Protein AF-Q4GYS2-F1 (afdb_monomer_lite)

pLDDT: mean 79.21, std 17.32, range [26.41, 97.56]

GO terms:
  GO:0005739 mitochondrion (C, HTP)
  GO:0020023 kinetoplast (C, HTP)
  GO:0005739 mitochondrion (C, IDA)
  GO:0020023 kinetoplast (C, IDA)
  GO:0005739 mitochondrion (C, EXP)
  GO:0003729 mRNA binding (F, EXP)
  GO:0006397 mRNA processing (P, EXP)
  GO:0090615 mitochondrial mRNA processing (P, IC)

Radius of gyration: 36.75 Å; chains: 1; bounding box: 91×74×94 Å

Organism: Trypanosoma brucei brucei (strain 927/4 GUTat10.1) (NCBI:txid185431)

Sequence (372 aa):
MRTFLAPTFPRWCGLFAKSPVLLMSISETGLQSAFRRACAEEGVDLREGLPEDVLAAVIAAPGQVTVEEARAQLNSSTSFRVDAGLVHLTADGAREQSQMETMLLKLATKIPPTGVSGAQFRAILEDEAPHFQPSAVGALSLKEAVQRYPRLFDVETDTTGKWFVRPAGVGKDGRASVGKNSGPISIINFCSERALMGNQADYVPLHVAMREESVASEGVLRDLVDSEELSKQLQIRFSVRLRPKRPVTNAFCFVDGDEIGLEAVDAIWKEMNLSDKSTRLVARQPTSRKHNSSDIVAPADMPTYAVVERKARELSLTQSVVLQDVIYMCSLRQFSLYADHIAKLNAFPDADVYVCCPSKVKLVAQKQFVPL

Foldseek 3Di:
DDDDDDDDDDDDDDDDDDDPDPQPQQDLLRLLLLQLQLCLVVVHDLARFDQLQSSLCSVCVVVSDHSVVSSVSQPVDPQWDQDPRGIHGDPVLVVLVLVVVLLLLVLLVVAPQVWDWPVVSVVSCCVSPVPDDLSSNNHPDPLVSQVVCLQQWDWDADPVRIITIHGRPSDPDPDDDPDDPQALVQLLVVVVVCVSVVVVVDDDDPVVSCVVSVRPDPCRVVVCPVDPVNVVSDDDDDDDPPPPQDPAFAEAEEEAQQFDPLVFVVLVCVSNNYDPNHHYAYEYDPPGDDNDPRHHHDDPPDHRLVVSLVVLQVCVVVDVADQGAYEYEGAPVCQCVCQVPSQVVRDHQNHFYWYDYSVDIDGRDHRNDDDD

Structure (mmCIF, N/CA/C/O backbone):
data_AF-Q4GYS2-F1
#
_entry.id   AF-Q4GYS2-F1
#
loop_
_atom_site.group_PDB
_atom_site.id
_atom_site.type_symbol
_atom_site.label_atom_id
_atom_site.label_alt_id
_atom_site.label_comp_id
_atom_site.label_asym_id
_atom_site.label_entity_id
_atom_site.label_seq_id
_atom_site.pdbx_PDB_ins_code
_atom_site.Cartn_x
_atom_site.Cartn_y
_atom_site.Cartn_z
_atom_site.occupancy
_atom_site.B_iso_or_equiv
_atom_site.auth_seq_id
_atom_site.auth_comp_id
_atom_site.auth_asym_id
_atom_site.auth_atom_id
_atom_site.pdbx_PDB_model_num
ATOM 1 N N . MET A 1 1 ? -41.968 -41.086 26.517 1.00 37.09 1 MET A N 1
ATOM 2 C CA . MET A 1 1 ? -41.858 -41.132 27.995 1.00 37.09 1 MET A CA 1
ATOM 3 C C . MET A 1 1 ? -41.850 -39.684 28.472 1.00 37.09 1 MET A C 1
ATOM 5 O O . MET A 1 1 ? -41.017 -38.947 27.978 1.00 37.09 1 MET A O 1
ATOM 9 N N . ARG A 1 2 ? -42.959 -39.174 29.045 1.00 30.11 2 ARG A N 1
ATOM 10 C CA . ARG A 1 2 ? -43.186 -38.960 30.503 1.00 30.11 2 ARG A CA 1
ATOM 11 C C . ARG A 1 2 ? -42.024 -38.140 31.108 1.00 30.11 2 ARG A C 1
ATOM 13 O O . ARG A 1 2 ? -40.918 -38.648 31.084 1.00 30.11 2 ARG A O 1
ATOM 20 N N . THR A 1 3 ? -42.186 -36.905 31.590 1.00 36.47 3 THR A N 1
ATOM 21 C CA . THR A 1 3 ? -43.152 -36.441 32.609 1.00 36.47 3 THR A CA 1
ATOM 22 C C . THR A 1 3 ? -43.284 -34.909 32.661 1.00 36.47 3 THR A C 1
ATOM 24 O O . THR A 1 3 ? -42.301 -34.192 32.521 1.00 36.47 3 THR A O 1
ATOM 27 N N . PHE A 1 4 ? -44.507 -34.457 32.950 1.00 35.03 4 PHE A N 1
ATOM 28 C CA . PHE A 1 4 ? -44.887 -33.133 33.457 1.00 35.03 4 PHE A CA 1
ATOM 29 C C . PHE A 1 4 ? -44.215 -32.810 34.803 1.00 35.03 4 PHE A C 1
ATOM 31 O O . PHE A 1 4 ? -44.163 -33.694 35.657 1.00 35.03 4 PHE A O 1
ATOM 38 N N . LEU A 1 5 ? -43.871 -31.540 35.045 1.00 41.41 5 LEU A N 1
ATOM 39 C CA . LEU A 1 5 ? -43.915 -30.930 36.381 1.00 41.41 5 LEU A CA 1
ATOM 40 C C . LEU A 1 5 ? -44.525 -29.521 36.287 1.00 41.41 5 LEU A C 1
ATOM 42 O O . LEU A 1 5 ? -44.214 -28.747 35.388 1.00 41.41 5 LEU A O 1
ATOM 46 N N . ALA A 1 6 ? -45.482 -29.288 37.183 1.00 35.44 6 ALA A N 1
ATOM 47 C CA . ALA A 1 6 ? -46.470 -28.215 37.221 1.00 35.44 6 ALA A CA 1
ATOM 48 C C . ALA A 1 6 ? -45.941 -26.905 37.853 1.00 35.44 6 ALA A C 1
ATOM 50 O O . ALA A 1 6 ? -44.934 -26.944 38.562 1.00 35.44 6 ALA A O 1
ATOM 51 N N . PRO A 1 7 ? -46.638 -25.765 37.658 1.00 35.09 7 PRO A N 1
ATOM 52 C CA . PRO A 1 7 ? -46.236 -24.463 38.180 1.00 35.09 7 PRO A CA 1
ATOM 53 C C . PRO A 1 7 ? -46.780 -24.223 39.596 1.00 35.09 7 PRO A C 1
ATOM 55 O O . PRO A 1 7 ? -47.910 -24.593 39.919 1.00 35.09 7 PRO A O 1
ATOM 58 N N . THR A 1 8 ? -46.006 -23.532 40.430 1.00 40.59 8 THR A N 1
ATOM 59 C CA . THR A 1 8 ? -46.451 -23.010 41.730 1.00 40.59 8 THR A CA 1
ATOM 60 C C . THR A 1 8 ? -46.525 -21.487 41.685 1.00 40.59 8 THR A C 1
ATOM 62 O O . THR A 1 8 ? -45.507 -20.812 41.788 1.00 40.59 8 THR A O 1
ATOM 65 N N . PHE A 1 9 ? -47.743 -20.952 41.571 1.00 34.69 9 PHE A N 1
ATOM 66 C CA . PHE A 1 9 ? -48.072 -19.574 41.948 1.00 34.69 9 PHE A CA 1
ATOM 67 C C . PHE A 1 9 ? -48.492 -19.528 43.422 1.00 34.69 9 PHE A C 1
ATOM 69 O O . PHE A 1 9 ? -49.321 -20.346 43.833 1.00 34.69 9 PHE A O 1
ATOM 76 N N . PRO A 1 10 ? -48.093 -18.503 44.188 1.00 40.66 10 PRO A N 1
ATOM 77 C CA . PRO A 1 10 ? -48.905 -17.990 45.272 1.00 40.66 10 PRO A CA 1
ATOM 78 C C . PRO A 1 10 ? -49.783 -16.836 44.758 1.00 40.66 10 PRO A C 1
ATOM 80 O O . PRO A 1 10 ? -49.304 -15.767 44.390 1.00 40.66 10 PRO A O 1
ATOM 83 N N . ARG A 1 11 ? -51.102 -17.074 44.757 1.00 33.97 11 ARG A N 1
ATOM 84 C CA . ARG A 1 11 ? -52.154 -16.044 44.821 1.00 33.97 11 ARG A CA 1
ATOM 85 C C . ARG A 1 11 ? -51.894 -15.127 46.017 1.00 33.97 11 ARG A C 1
ATOM 87 O O . ARG A 1 11 ? -51.609 -15.669 47.074 1.00 33.97 11 ARG A O 1
ATOM 94 N N . TRP A 1 12 ? -52.192 -13.831 45.903 1.00 40.09 12 TRP A N 1
ATOM 95 C CA . TRP A 1 12 ? -52.847 -13.047 46.963 1.00 40.09 12 TRP A CA 1
ATOM 96 C C . TRP A 1 12 ? -53.750 -11.974 46.333 1.00 40.09 12 TRP A C 1
ATOM 98 O O . TRP A 1 12 ? -53.325 -11.181 45.500 1.00 40.09 12 TRP A O 1
ATOM 108 N N . CYS A 1 13 ? -55.032 -12.031 46.706 1.00 34.94 13 CYS A N 1
ATOM 109 C CA . CYS A 1 13 ? -56.097 -11.109 46.328 1.00 34.94 13 CYS A CA 1
ATOM 110 C C . CYS A 1 13 ? -55.953 -9.760 47.045 1.00 34.94 13 CYS A C 1
ATOM 112 O O . CYS A 1 13 ? -55.648 -9.726 48.234 1.00 34.94 13 CYS A O 1
ATOM 114 N N . GLY A 1 14 ? -56.340 -8.680 46.368 1.00 33.12 14 GLY A N 1
ATOM 115 C CA . GLY A 1 14 ? -56.632 -7.387 46.982 1.00 33.12 14 GLY A CA 1
ATOM 116 C C . GLY A 1 14 ? -57.485 -6.537 46.046 1.00 33.12 14 GLY A C 1
ATOM 117 O O . GLY A 1 14 ? -57.011 -6.087 45.014 1.00 33.12 14 GLY A O 1
ATOM 118 N N . LEU A 1 15 ? -58.766 -6.408 46.391 1.00 37.19 15 LEU A N 1
ATOM 119 C CA . LEU A 1 15 ? -59.800 -5.599 45.736 1.00 37.19 15 LEU A CA 1
ATOM 120 C C . LEU A 1 15 ?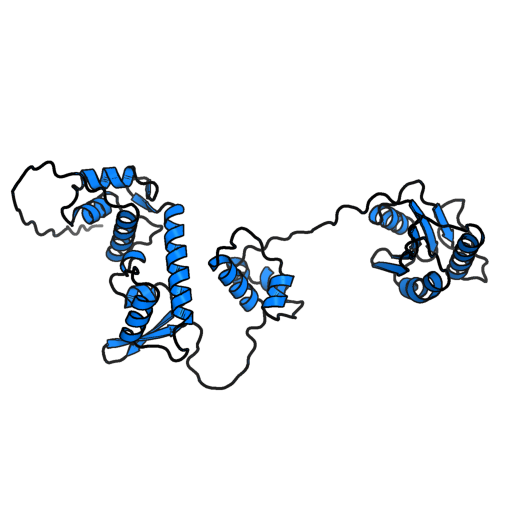 -59.523 -4.083 45.863 1.00 37.19 15 LEU A C 1
ATOM 122 O O . LEU A 1 15 ? -58.696 -3.685 46.675 1.00 37.19 15 LEU A O 1
ATOM 126 N N . PHE A 1 16 ? -60.330 -3.281 45.146 1.00 39.88 16 PHE A N 1
ATOM 127 C CA . PHE A 1 16 ? -60.432 -1.800 45.124 1.00 39.88 16 PHE A CA 1
ATOM 128 C C . PHE A 1 16 ? -59.458 -1.109 44.148 1.00 39.88 16 PHE A C 1
ATOM 130 O O . PHE A 1 16 ? -58.276 -1.396 44.150 1.00 39.88 16 PHE A O 1
ATOM 137 N N . ALA A 1 17 ? -59.831 -0.159 43.290 1.00 34.62 17 ALA A N 1
ATOM 138 C CA . ALA A 1 17 ? -61.104 0.438 42.905 1.00 34.62 17 ALA A CA 1
ATOM 139 C C . ALA A 1 17 ? -60.893 1.118 41.536 1.00 34.62 17 ALA A C 1
ATOM 141 O O . ALA A 1 17 ? -59.804 1.601 41.234 1.00 34.62 17 ALA A O 1
ATOM 142 N N . LYS A 1 18 ? -61.944 1.167 40.712 1.00 30.33 18 LYS A N 1
ATOM 143 C CA . LYS A 1 18 ? -61.953 1.875 39.427 1.00 30.33 18 LYS A CA 1
ATOM 144 C C . LYS A 1 18 ? -61.722 3.372 39.662 1.00 30.33 18 LYS A C 1
ATOM 146 O O . LYS A 1 18 ? -62.572 4.026 40.258 1.00 30.33 18 LYS A O 1
ATOM 151 N N . SER A 1 19 ? -60.617 3.906 39.158 1.00 32.53 19 SER A N 1
ATOM 152 C CA . SER A 1 19 ? -60.410 5.343 38.983 1.00 32.53 19 SER A CA 1
ATOM 153 C C . SER A 1 19 ? -59.730 5.566 37.630 1.00 32.53 19 SER A C 1
ATOM 155 O O . SER A 1 19 ? -58.773 4.850 37.331 1.00 32.53 19 SER A O 1
ATOM 157 N N . PRO A 1 20 ? -60.208 6.498 36.787 1.00 34.56 20 PRO A N 1
ATOM 158 C CA . PRO A 1 20 ? -59.589 6.806 35.508 1.00 34.56 20 PRO A CA 1
ATOM 159 C C . PRO A 1 20 ? -58.392 7.715 35.787 1.00 34.56 20 PRO A C 1
ATOM 161 O O . PRO A 1 20 ? -58.468 8.936 35.676 1.00 34.56 20 PRO A O 1
ATOM 164 N N . VAL A 1 21 ? -57.296 7.123 36.252 1.00 38.38 21 VAL A N 1
ATOM 165 C CA . VAL A 1 21 ? -56.033 7.838 36.414 1.00 38.38 21 VAL A CA 1
ATOM 166 C C . VAL A 1 21 ? -55.315 7.768 35.078 1.00 38.38 21 VAL A C 1
ATOM 168 O O . VAL A 1 21 ? -55.193 6.692 34.499 1.00 38.38 21 VAL A O 1
ATOM 171 N N . LEU A 1 22 ? -54.916 8.940 34.581 1.00 38.38 22 LEU A N 1
ATOM 172 C CA . LEU A 1 22 ? -54.130 9.134 33.370 1.00 38.38 22 LEU A CA 1
ATOM 173 C C . LEU A 1 22 ? -53.151 7.974 33.145 1.00 38.38 22 LEU A C 1
ATOM 175 O O . LEU A 1 22 ? -52.282 7.741 33.984 1.00 38.38 22 LEU A O 1
ATOM 179 N N . LEU A 1 23 ? -53.290 7.298 32.001 1.00 42.66 23 LEU A N 1
ATOM 180 C CA . LEU A 1 23 ? -52.331 6.325 31.481 1.00 42.66 23 LEU A CA 1
ATOM 181 C C . LEU A 1 23 ? -50.956 6.997 31.391 1.00 42.66 23 LEU A C 1
ATOM 183 O O . LEU A 1 23 ? -50.635 7.680 30.420 1.00 42.66 23 LEU A O 1
ATOM 187 N N . MET A 1 24 ? -50.151 6.826 32.435 1.00 54.00 24 MET A N 1
ATOM 188 C CA . MET A 1 24 ? -48.715 7.046 32.380 1.00 54.00 24 MET A CA 1
ATOM 189 C C . MET A 1 24 ? -48.166 5.924 31.502 1.00 54.00 24 MET A C 1
ATOM 191 O O . MET A 1 24 ? -47.937 4.810 31.965 1.00 54.00 24 MET A O 1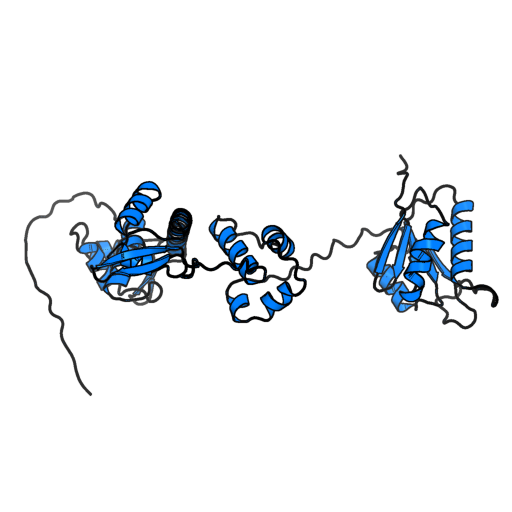
ATOM 195 N N . SER A 1 25 ? -48.048 6.193 30.202 1.00 65.38 25 SER A N 1
ATOM 196 C CA . SER A 1 25 ? -47.387 5.285 29.271 1.00 65.38 25 SER A CA 1
ATOM 197 C C . SER A 1 25 ? -45.965 5.033 29.764 1.00 65.38 25 SER A C 1
ATOM 199 O O . SER A 1 25 ? -45.227 5.991 30.015 1.00 65.38 25 SER A O 1
ATOM 201 N N . ILE A 1 26 ? -45.577 3.766 29.895 1.00 73.75 26 ILE A N 1
ATOM 202 C CA . ILE A 1 26 ? -44.198 3.404 30.220 1.00 73.75 26 ILE A CA 1
ATOM 203 C C . ILE A 1 26 ? -43.316 3.934 29.088 1.00 73.75 26 ILE A C 1
ATOM 205 O O . ILE A 1 26 ? -43.640 3.766 27.912 1.00 73.75 26 ILE A O 1
ATOM 209 N N . SER A 1 27 ? -42.231 4.629 29.431 1.00 81.44 27 SER A N 1
ATOM 210 C CA . SER A 1 27 ? -41.309 5.145 28.420 1.00 81.44 27 SER A CA 1
ATOM 211 C C . SER A 1 27 ? -40.685 3.993 27.631 1.00 81.44 27 SER A C 1
ATOM 213 O O . SER A 1 27 ? -40.468 2.911 28.173 1.00 81.44 27 SER A O 1
ATOM 215 N N . GLU A 1 28 ? -40.322 4.238 26.372 1.00 79.88 28 GLU A N 1
ATOM 216 C CA . GLU A 1 28 ? -39.588 3.270 25.538 1.00 79.88 28 GLU A CA 1
ATOM 217 C C . GLU A 1 28 ? -38.351 2.714 26.268 1.00 79.88 28 GLU A C 1
ATOM 219 O O . GLU A 1 28 ? -38.161 1.505 26.367 1.00 79.88 28 GLU A O 1
ATOM 224 N N . THR A 1 29 ? -37.578 3.586 26.918 1.00 74.44 29 THR A N 1
ATOM 225 C CA . THR A 1 29 ? -36.432 3.208 27.765 1.00 74.44 29 THR A CA 1
ATOM 226 C C . THR A 1 29 ? -36.815 2.300 28.939 1.00 74.44 29 THR A C 1
ATOM 228 O O . THR A 1 29 ? -36.062 1.395 29.311 1.00 74.44 29 THR A O 1
ATOM 231 N N . GLY A 1 30 ? -37.992 2.521 29.530 1.00 80.94 30 GLY A N 1
ATOM 232 C CA . GLY A 1 30 ? -38.539 1.702 30.606 1.00 80.94 30 GLY A CA 1
ATOM 233 C C . GLY A 1 30 ? -38.926 0.311 30.114 1.00 80.94 30 GLY A C 1
ATOM 234 O O . GLY A 1 30 ? -38.568 -0.677 30.756 1.00 80.94 30 GLY A O 1
ATOM 235 N N . LEU A 1 31 ? -39.570 0.222 28.946 1.00 85.19 31 LEU A N 1
ATOM 236 C CA . LEU A 1 31 ? -39.914 -1.051 28.307 1.00 85.19 31 LEU A CA 1
ATOM 237 C C . LEU A 1 31 ? -38.653 -1.849 27.949 1.00 85.19 31 LEU A C 1
ATOM 239 O O . LEU A 1 31 ? -38.555 -3.028 28.287 1.00 85.19 31 LEU A O 1
ATOM 243 N N . GLN A 1 32 ? -37.651 -1.206 27.339 1.00 84.12 32 GLN A N 1
ATOM 244 C CA . GLN A 1 32 ? -36.366 -1.842 27.020 1.00 84.12 32 GLN A CA 1
ATOM 245 C C . GLN A 1 32 ? -35.647 -2.349 28.276 1.00 84.12 32 GLN A C 1
ATOM 247 O O . GLN A 1 32 ? -35.118 -3.461 28.285 1.00 84.12 32 GLN A O 1
ATOM 252 N N . SER A 1 33 ? -35.676 -1.577 29.362 1.00 81.25 33 SER A N 1
ATOM 253 C CA . SER A 1 33 ? -35.100 -1.994 30.645 1.00 81.25 33 SER A CA 1
ATOM 254 C C . SER A 1 33 ? -35.844 -3.184 31.259 1.00 81.25 33 SER A C 1
ATOM 256 O O . SER A 1 33 ? -35.207 -4.098 31.781 1.00 81.25 33 SER A O 1
ATOM 258 N N . ALA A 1 34 ? -37.179 -3.203 31.182 1.00 85.50 34 ALA A N 1
ATOM 259 C CA . ALA A 1 34 ? -37.991 -4.328 31.644 1.00 85.50 34 ALA A CA 1
ATOM 260 C C . ALA A 1 34 ? -37.702 -5.603 30.837 1.00 85.50 34 ALA A C 1
ATOM 262 O O . ALA A 1 34 ? -37.502 -6.659 31.429 1.00 85.50 34 ALA A O 1
ATOM 263 N N . PHE A 1 35 ? -37.582 -5.486 29.511 1.00 87.50 35 PHE A N 1
ATOM 264 C CA . PHE A 1 35 ? -37.205 -6.591 28.629 1.00 87.50 35 PHE A CA 1
ATOM 265 C C . PHE A 1 35 ? -35.841 -7.183 28.981 1.00 87.50 35 PHE A C 1
ATOM 267 O O . PHE A 1 35 ? -35.731 -8.378 29.242 1.00 87.50 35 PHE A O 1
ATOM 274 N N . ARG A 1 36 ? -34.800 -6.344 29.060 1.00 83.44 36 ARG A N 1
ATOM 275 C CA . ARG A 1 36 ? -33.441 -6.806 29.381 1.00 83.44 36 ARG A CA 1
ATOM 276 C C . ARG A 1 36 ? -33.376 -7.462 30.762 1.00 83.44 36 ARG A C 1
ATOM 278 O O . ARG A 1 36 ? -32.642 -8.433 30.934 1.00 83.44 36 ARG A O 1
ATOM 285 N N . ARG A 1 37 ? -34.137 -6.947 31.735 1.00 82.00 37 ARG A N 1
ATOM 286 C CA . ARG A 1 37 ? -34.259 -7.545 33.071 1.00 82.00 37 ARG A CA 1
ATOM 287 C C . ARG A 1 37 ? -34.944 -8.908 33.018 1.00 82.00 37 ARG A C 1
ATOM 289 O O . ARG A 1 37 ? -34.395 -9.853 33.562 1.00 82.00 37 ARG A O 1
ATOM 296 N N . ALA A 1 38 ? -36.073 -9.021 32.324 1.00 85.19 38 ALA A N 1
ATOM 297 C CA . ALA A 1 38 ? -36.779 -10.289 32.173 1.00 85.19 38 ALA A CA 1
ATOM 298 C C . ALA A 1 38 ? -35.907 -11.345 31.468 1.00 85.19 38 ALA A C 1
ATOM 300 O O . ALA A 1 38 ? -35.845 -12.481 31.919 1.00 85.19 38 ALA A O 1
ATOM 301 N N . CYS A 1 39 ? -35.140 -10.966 30.437 1.00 82.94 39 CYS A N 1
ATOM 302 C CA . CYS A 1 39 ? -34.191 -11.875 29.783 1.00 82.94 39 CYS A CA 1
ATOM 303 C C . CYS A 1 39 ? -33.141 -12.380 30.777 1.00 82.94 39 CYS A C 1
ATOM 305 O O . CYS A 1 39 ? -32.780 -13.551 30.772 1.00 82.94 39 CYS A O 1
ATOM 307 N N . ALA A 1 40 ? -32.661 -11.497 31.653 1.00 78.31 40 ALA A N 1
ATOM 308 C CA . ALA A 1 40 ? -31.692 -11.851 32.678 1.00 78.31 40 ALA A CA 1
ATOM 309 C C . ALA A 1 40 ? -32.257 -12.789 33.748 1.00 78.31 40 ALA A C 1
ATOM 311 O O . ALA A 1 40 ? -31.560 -13.708 34.164 1.00 78.31 40 ALA A O 1
ATOM 312 N N . GLU A 1 41 ? -33.493 -12.546 34.187 1.00 82.00 41 GLU A N 1
ATOM 313 C CA . GLU A 1 41 ? -34.191 -13.363 35.185 1.00 82.00 41 GLU A CA 1
ATOM 314 C C . GLU A 1 41 ? -34.515 -14.761 34.640 1.00 82.00 41 GLU A C 1
ATOM 316 O O . GLU A 1 41 ? -34.324 -15.748 35.346 1.00 82.00 41 GLU A O 1
ATOM 321 N N . GLU A 1 42 ? -34.914 -14.853 33.369 1.00 82.06 42 GLU A N 1
ATOM 322 C CA . GLU A 1 42 ? -35.197 -16.120 32.681 1.00 82.06 42 GLU A CA 1
ATOM 323 C C . GLU A 1 42 ? -33.928 -16.824 32.156 1.00 82.06 42 GLU A C 1
ATOM 325 O O . GLU A 1 42 ? -33.974 -17.988 31.762 1.00 82.06 42 GLU A O 1
ATOM 330 N N . GLY A 1 43 ? -32.777 -16.141 32.142 1.00 75.25 43 GLY A N 1
ATOM 331 C CA . GLY A 1 43 ? -31.520 -16.675 31.603 1.00 75.25 43 GLY A CA 1
ATOM 332 C C . GLY A 1 43 ? -31.504 -16.827 30.076 1.00 75.25 43 GLY A C 1
ATOM 333 O O . GLY A 1 43 ? -30.768 -17.661 29.554 1.00 75.25 43 GLY A O 1
ATOM 334 N N . VAL A 1 44 ? -32.310 -16.031 29.374 1.00 76.00 44 VAL A N 1
ATOM 335 C CA . VAL A 1 44 ? -32.509 -16.066 27.918 1.00 76.00 44 VAL A CA 1
ATOM 336 C C . VAL A 1 44 ? -31.672 -14.974 27.248 1.00 76.00 44 VAL A C 1
ATOM 338 O O . VAL A 1 44 ? -31.563 -13.855 27.762 1.00 76.00 44 VAL A O 1
ATOM 341 N N . ASP A 1 45 ? -31.068 -15.271 26.094 1.00 72.62 45 ASP A N 1
ATOM 342 C CA . ASP A 1 45 ? -30.299 -14.267 25.348 1.00 72.62 45 ASP A CA 1
ATOM 343 C C . ASP A 1 45 ? -31.229 -13.185 24.763 1.00 72.62 45 ASP A C 1
ATOM 345 O O . ASP A 1 45 ? -32.346 -13.460 24.325 1.00 72.62 45 ASP A O 1
ATOM 349 N N . LEU A 1 46 ? -30.762 -11.932 24.697 1.00 77.69 46 LEU A N 1
ATOM 350 C CA . LEU A 1 46 ? -31.548 -10.815 24.150 1.00 77.69 46 LEU A CA 1
ATOM 351 C C . LEU A 1 46 ? -32.011 -11.060 22.701 1.00 77.69 46 LEU A C 1
ATOM 353 O O . LEU A 1 46 ? -33.009 -10.479 22.271 1.00 77.69 46 LEU A O 1
ATOM 357 N N . ARG A 1 47 ? -31.290 -11.895 21.941 1.00 76.19 47 ARG A N 1
ATOM 358 C CA . ARG A 1 47 ? -31.619 -12.271 20.559 1.00 76.19 47 ARG A CA 1
ATOM 359 C C . ARG A 1 47 ? -32.689 -13.354 20.475 1.00 76.19 47 ARG A C 1
ATOM 361 O O . ARG A 1 47 ? -33.446 -13.359 19.506 1.00 76.19 47 ARG A O 1
ATOM 368 N N . GLU A 1 48 ? -32.753 -14.247 21.461 1.00 78.25 48 GLU A N 1
ATOM 369 C CA . GLU A 1 48 ? -33.737 -15.339 21.512 1.00 78.25 48 GLU A CA 1
ATOM 370 C C . GLU A 1 48 ? -35.156 -14.805 21.734 1.00 78.25 48 GLU A C 1
ATOM 372 O O . GLU A 1 48 ? -36.115 -15.379 21.223 1.00 78.25 48 GLU A O 1
ATOM 377 N N . GLY A 1 49 ? -35.271 -13.650 22.397 1.00 81.44 49 GLY A N 1
ATOM 378 C CA . GLY A 1 49 ? -36.549 -13.011 22.691 1.00 81.44 49 GLY A CA 1
ATOM 379 C C . GLY A 1 49 ? -37.268 -13.658 23.873 1.00 81.44 49 GLY A C 1
ATOM 380 O O . GLY A 1 49 ? -36.855 -14.687 24.396 1.00 81.44 49 GLY A O 1
ATOM 381 N N . LEU A 1 50 ? -38.355 -13.035 24.320 1.00 86.94 50 LEU A N 1
ATOM 382 C CA . LEU A 1 50 ? -39.162 -13.526 25.442 1.00 86.94 50 LEU A CA 1
ATOM 383 C C . LEU A 1 50 ? -40.606 -13.762 25.021 1.00 86.94 50 LEU A C 1
ATOM 385 O O . LEU A 1 50 ? -41.121 -12.974 24.230 1.00 86.94 50 LEU A O 1
ATOM 389 N N . PRO A 1 51 ? -41.308 -14.759 25.586 1.00 89.44 51 PRO A N 1
ATOM 390 C CA . PRO A 1 51 ? -42.746 -14.886 25.387 1.00 89.44 51 PRO A CA 1
ATOM 391 C C . PRO A 1 51 ? -43.473 -13.593 25.779 1.00 89.44 51 PRO A C 1
ATOM 393 O O . PRO A 1 51 ? -43.244 -13.052 26.864 1.00 89.44 51 PRO A O 1
ATOM 396 N N . GLU A 1 52 ? -44.367 -13.112 24.912 1.00 89.50 52 GLU A N 1
ATOM 397 C CA . GLU A 1 52 ? -45.113 -11.859 25.105 1.00 89.50 52 GLU A CA 1
ATOM 398 C C . GLU A 1 52 ? -45.849 -11.836 26.450 1.00 89.50 52 GLU A C 1
ATOM 400 O O . GLU A 1 52 ? -45.841 -10.829 27.153 1.00 89.50 52 GLU A O 1
ATOM 405 N N . ASP A 1 53 ? -46.410 -12.975 26.852 1.00 87.69 53 ASP A N 1
ATOM 406 C CA . ASP A 1 53 ? -47.136 -13.138 28.112 1.00 87.69 53 ASP A CA 1
ATOM 407 C C . ASP A 1 53 ? -46.246 -12.953 29.341 1.00 87.69 53 ASP A C 1
ATOM 409 O O . ASP A 1 53 ? -46.668 -12.344 30.325 1.00 87.69 53 ASP A O 1
ATOM 413 N N . VAL A 1 54 ? -45.009 -13.453 29.273 1.00 88.69 54 VAL A N 1
ATOM 414 C CA . VAL A 1 54 ? -44.022 -13.335 30.353 1.00 88.69 54 VAL A CA 1
ATOM 415 C C . VAL A 1 54 ? -43.600 -11.879 30.484 1.00 88.69 54 VAL A C 1
ATOM 417 O O . VAL A 1 54 ? -43.678 -11.304 31.569 1.00 88.69 54 VAL A O 1
ATOM 420 N N . LEU A 1 55 ? -43.234 -11.246 29.368 1.00 90.06 55 LEU A N 1
ATOM 421 C CA . LEU A 1 55 ? -42.808 -9.853 29.377 1.00 90.06 55 LEU A CA 1
ATOM 422 C C . LEU A 1 55 ? -43.939 -8.907 29.806 1.00 90.06 55 LEU A C 1
ATOM 424 O O . LEU A 1 55 ? -43.716 -8.014 30.620 1.00 90.06 55 LEU A O 1
ATOM 428 N N . ALA A 1 56 ? -45.162 -9.118 29.315 1.00 89.50 56 ALA A N 1
ATOM 429 C CA . ALA A 1 56 ? -46.320 -8.319 29.698 1.00 89.50 56 ALA A CA 1
ATOM 430 C C . ALA A 1 56 ? -46.650 -8.462 31.192 1.00 89.50 56 ALA A C 1
ATOM 432 O O . ALA A 1 56 ? -46.983 -7.469 31.840 1.00 89.50 56 ALA A O 1
ATOM 433 N N . ALA A 1 57 ? -46.507 -9.663 31.765 1.00 88.00 57 ALA A N 1
ATOM 434 C CA . ALA A 1 57 ? -46.659 -9.875 33.202 1.00 88.00 57 ALA A CA 1
ATOM 435 C C . ALA A 1 57 ? -45.576 -9.144 34.014 1.00 88.00 57 ALA A C 1
ATOM 437 O O . ALA A 1 57 ? -45.903 -8.507 35.014 1.00 88.00 57 ALA A O 1
ATOM 438 N N . VAL A 1 58 ? -44.313 -9.168 33.566 1.00 86.44 58 VAL A N 1
ATOM 439 C CA . VAL A 1 58 ? -43.206 -8.431 34.209 1.00 86.44 58 VAL A CA 1
ATOM 440 C C . VAL A 1 58 ? -43.440 -6.919 34.162 1.00 86.44 58 VAL A C 1
ATOM 442 O O . VAL A 1 58 ? -43.231 -6.227 35.157 1.00 86.44 58 VAL A O 1
ATOM 445 N N . ILE A 1 59 ? -43.914 -6.401 33.028 1.00 87.38 59 ILE A N 1
ATOM 446 C CA . ILE A 1 59 ? -44.232 -4.979 32.850 1.00 87.38 59 ILE A CA 1
ATOM 447 C C . ILE A 1 59 ? -45.422 -4.556 33.724 1.00 87.38 59 ILE A C 1
ATOM 449 O O . ILE A 1 59 ? -45.410 -3.459 34.279 1.00 87.38 59 ILE A O 1
ATOM 453 N N . ALA A 1 60 ? -46.430 -5.417 33.876 1.00 87.81 60 ALA A N 1
ATOM 454 C CA . ALA A 1 60 ? -47.613 -5.155 34.694 1.00 87.81 60 ALA A CA 1
ATOM 455 C C . ALA A 1 60 ? -47.379 -5.356 36.205 1.00 87.81 60 ALA A C 1
ATOM 457 O O . ALA A 1 60 ? -48.138 -4.827 37.016 1.00 87.81 60 ALA A O 1
ATOM 458 N N . ALA A 1 61 ? -46.332 -6.087 36.607 1.00 84.12 61 ALA A N 1
ATOM 459 C CA . ALA A 1 61 ? -46.044 -6.420 38.006 1.00 84.12 61 ALA A CA 1
ATOM 460 C C . ALA A 1 61 ? -45.975 -5.213 38.972 1.00 84.12 61 ALA A C 1
ATOM 462 O O . ALA A 1 61 ? -46.455 -5.343 40.099 1.00 84.12 61 ALA A O 1
ATOM 463 N N . PRO A 1 62 ? -45.463 -4.025 38.580 1.00 81.62 62 PRO A N 1
ATOM 464 C CA . PRO A 1 62 ? -45.504 -2.826 39.420 1.00 81.62 62 PRO A CA 1
ATOM 465 C C . PRO A 1 62 ? -46.917 -2.265 39.673 1.00 81.62 62 PRO A C 1
ATOM 467 O O . PRO A 1 62 ? -47.056 -1.314 40.438 1.00 81.62 62 PRO A O 1
ATOM 470 N N . GLY A 1 63 ? -47.956 -2.801 39.020 1.00 80.88 63 GLY A N 1
ATOM 471 C CA . GLY A 1 63 ? -49.356 -2.395 39.187 1.00 80.88 63 GLY A CA 1
ATOM 472 C C . GLY A 1 63 ? -49.741 -1.093 38.478 1.00 80.88 63 GLY A C 1
ATOM 473 O O . GLY A 1 63 ? -50.828 -0.573 38.711 1.00 80.88 63 GLY A O 1
ATOM 474 N N . GLN A 1 64 ? -48.858 -0.550 37.636 1.00 79.25 64 GLN A N 1
ATOM 475 C CA . GLN A 1 64 ? -49.085 0.712 36.918 1.00 79.25 64 GLN A CA 1
ATOM 476 C C . GLN A 1 64 ? -49.898 0.540 35.631 1.00 79.25 64 GLN A C 1
ATOM 478 O O . GLN A 1 64 ? -50.564 1.478 35.204 1.00 79.25 64 GLN A O 1
ATOM 483 N N . VAL A 1 65 ? -49.835 -0.645 35.025 1.00 83.75 65 VAL A N 1
ATOM 484 C CA . VAL A 1 65 ? -50.556 -1.018 33.804 1.00 83.75 65 VAL A CA 1
ATOM 485 C C . VAL A 1 65 ? -51.078 -2.443 33.945 1.00 83.75 65 VAL A C 1
ATOM 487 O O . VAL A 1 65 ? -50.510 -3.263 34.668 1.00 83.75 65 VAL A O 1
ATOM 490 N N . THR A 1 66 ? -52.165 -2.750 33.254 1.00 87.38 66 THR A N 1
ATOM 491 C CA . THR A 1 66 ? -52.682 -4.114 33.117 1.00 87.38 66 THR A CA 1
ATOM 492 C C . THR A 1 66 ? -51.834 -4.925 32.130 1.00 87.38 66 THR A C 1
ATOM 494 O O . THR A 1 66 ? -51.122 -4.370 31.295 1.00 87.38 66 THR A O 1
ATOM 497 N N . VAL A 1 67 ? -51.922 -6.259 32.186 1.00 86.94 67 VAL A N 1
ATOM 498 C CA . VAL A 1 67 ? -51.228 -7.148 31.227 1.00 86.94 67 VAL A CA 1
ATOM 499 C C . VAL A 1 67 ? -51.672 -6.858 29.788 1.00 86.94 67 VAL A C 1
ATOM 501 O O . VAL A 1 67 ? -50.859 -6.873 28.870 1.00 86.94 67 VAL A O 1
ATOM 504 N N . GLU A 1 68 ? -52.953 -6.547 29.589 1.00 87.06 68 GLU A N 1
ATOM 505 C CA . GLU A 1 68 ? -53.517 -6.197 28.282 1.00 87.06 68 GLU A CA 1
ATOM 506 C C . GLU A 1 68 ? -52.958 -4.862 27.764 1.00 87.06 68 GLU A C 1
ATOM 508 O O . GLU A 1 68 ? -52.572 -4.768 26.599 1.00 87.06 68 GLU A O 1
ATOM 513 N N . GLU A 1 69 ? -52.826 -3.856 28.633 1.00 86.75 69 GLU A N 1
ATOM 514 C CA . GLU A 1 69 ? -52.178 -2.580 28.301 1.00 86.75 69 GLU A CA 1
ATOM 515 C C . GLU A 1 69 ? -50.682 -2.751 28.017 1.00 86.75 69 GLU A C 1
ATOM 517 O O . GLU A 1 69 ? -50.169 -2.136 27.085 1.00 86.75 69 GLU A O 1
ATOM 522 N N . ALA A 1 70 ? -49.985 -3.609 28.766 1.00 86.75 70 ALA A N 1
ATOM 523 C CA . ALA A 1 70 ? -48.577 -3.915 28.529 1.00 86.75 70 ALA A CA 1
ATOM 524 C C . ALA A 1 70 ? -48.368 -4.584 27.160 1.00 86.75 70 ALA A C 1
ATOM 526 O O . ALA A 1 70 ? -47.494 -4.164 26.402 1.00 86.75 70 ALA A O 1
ATOM 527 N N . ARG A 1 71 ? -49.210 -5.564 26.794 1.00 87.62 71 ARG A N 1
ATOM 528 C CA . ARG A 1 71 ? -49.202 -6.164 25.446 1.00 87.62 71 ARG A CA 1
ATOM 529 C C . ARG A 1 71 ? -49.482 -5.126 24.362 1.00 87.62 71 ARG A C 1
ATOM 531 O O . ARG A 1 71 ? -48.796 -5.097 23.343 1.00 87.62 71 ARG A O 1
ATOM 538 N N . ALA A 1 72 ? -50.460 -4.244 24.574 1.00 86.06 72 ALA A N 1
ATOM 539 C CA . ALA A 1 72 ? -50.757 -3.173 23.626 1.00 86.06 72 ALA A CA 1
ATOM 540 C C . ALA A 1 72 ? -49.562 -2.216 23.450 1.00 86.06 72 ALA A C 1
ATOM 542 O O . ALA A 1 72 ? -49.222 -1.868 22.320 1.00 86.06 72 ALA A O 1
ATOM 543 N N . GLN A 1 73 ? -48.881 -1.851 24.543 1.00 86.69 73 GLN A N 1
ATOM 544 C CA . GLN A 1 73 ? -47.681 -1.010 24.505 1.00 86.69 73 GLN A CA 1
ATOM 545 C C . GLN A 1 73 ? -46.534 -1.684 23.745 1.00 86.69 73 GLN A C 1
ATOM 547 O O . GLN A 1 73 ? -45.949 -1.052 22.867 1.00 86.69 73 GLN A O 1
ATOM 552 N N . LEU A 1 74 ? -46.264 -2.966 24.009 1.00 87.50 74 LEU A N 1
ATOM 553 C CA . LEU A 1 74 ? -45.236 -3.742 23.305 1.00 87.50 74 LEU A CA 1
ATOM 554 C C . LEU A 1 74 ? -45.492 -3.813 21.795 1.00 87.50 74 LEU A C 1
ATOM 556 O O . LEU A 1 74 ? -44.572 -3.586 21.016 1.00 87.50 74 LEU A O 1
ATOM 560 N N . ASN A 1 75 ? -46.739 -4.058 21.383 1.00 84.62 75 ASN A N 1
ATOM 561 C CA . ASN A 1 75 ? -47.116 -4.109 19.966 1.00 84.62 75 ASN A CA 1
ATOM 562 C C . ASN A 1 75 ? -47.087 -2.733 19.277 1.00 84.62 75 ASN A C 1
ATOM 564 O O . ASN A 1 75 ? -46.972 -2.659 18.055 1.00 84.62 75 ASN A O 1
ATOM 568 N N . SER A 1 76 ? -47.205 -1.644 20.043 1.00 84.25 76 SER A N 1
ATOM 569 C CA . SER A 1 76 ? -47.132 -0.269 19.527 1.00 84.25 76 SER A CA 1
ATOM 570 C C . SER A 1 76 ? -45.721 0.332 19.528 1.00 84.25 76 SER A C 1
ATOM 572 O O . SER A 1 76 ? -45.498 1.365 18.897 1.00 84.25 76 SER A O 1
ATOM 574 N N . SER A 1 77 ? -44.782 -0.284 20.249 1.00 83.81 77 SER A N 1
ATOM 575 C CA . SER A 1 77 ? -43.422 0.221 20.420 1.00 83.81 77 SER A CA 1
ATOM 576 C C . SER A 1 77 ? -42.587 0.022 19.158 1.00 83.81 77 SER A C 1
ATOM 578 O O . SER A 1 77 ? -42.646 -1.011 18.495 1.00 83.81 77 SER A O 1
ATOM 580 N N . THR A 1 78 ? -41.743 1.007 18.853 1.00 81.75 78 THR A N 1
ATOM 581 C CA . THR A 1 78 ? -40.772 0.911 17.744 1.00 81.75 78 THR A CA 1
ATOM 582 C C . THR A 1 78 ? -39.508 0.135 18.129 1.00 81.75 78 THR A C 1
ATOM 584 O O . THR A 1 78 ? -38.766 -0.342 17.265 1.00 81.75 78 THR A O 1
ATOM 587 N N . SER A 1 79 ? -39.281 -0.039 19.433 1.00 80.56 79 SER A N 1
ATOM 588 C CA . SER A 1 79 ? -38.131 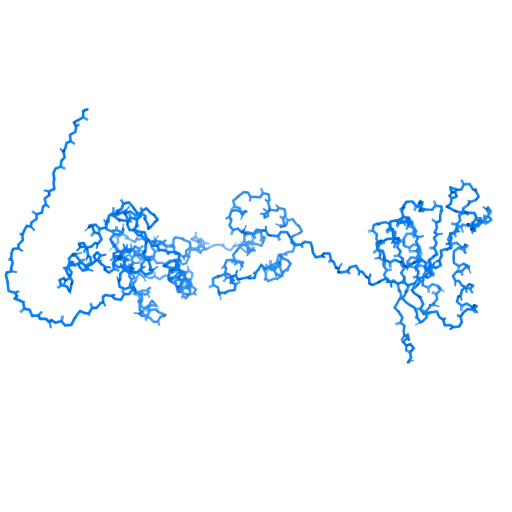-0.749 19.998 1.00 80.56 79 SER A CA 1
ATOM 589 C C . SER A 1 79 ? -38.293 -2.268 19.988 1.00 80.56 79 SER A C 1
ATOM 591 O O . SER A 1 79 ? -37.319 -2.977 20.244 1.00 80.56 79 SER A O 1
ATOM 593 N N . PHE A 1 80 ? -39.498 -2.778 19.712 1.00 85.06 80 PHE A N 1
ATOM 594 C CA . PHE A 1 80 ? -39.801 -4.205 19.759 1.00 85.06 80 PHE A CA 1
ATOM 595 C C . PHE A 1 80 ? -40.433 -4.718 18.471 1.00 85.06 80 PHE A C 1
ATOM 597 O O . PHE A 1 80 ? -41.139 -4.015 17.755 1.00 85.06 80 PHE A O 1
ATOM 604 N N . ARG A 1 81 ? -40.167 -5.989 18.185 1.00 85.44 81 ARG A N 1
ATOM 605 C CA . ARG A 1 81 ? -40.859 -6.773 17.169 1.00 85.44 81 ARG A CA 1
ATOM 606 C C . ARG A 1 81 ? -41.431 -8.007 17.843 1.00 85.44 81 ARG A C 1
ATOM 608 O O . ARG A 1 81 ? -40.682 -8.770 18.449 1.00 85.44 81 ARG A O 1
ATOM 615 N N . VAL A 1 82 ? -42.734 -8.207 17.696 1.00 85.44 82 VAL A N 1
ATOM 616 C CA . VAL A 1 82 ? -43.410 -9.428 18.135 1.00 85.44 82 VAL A CA 1
ATOM 617 C C . VAL A 1 82 ? -43.492 -10.380 16.946 1.00 85.44 82 VAL A C 1
ATOM 619 O O . VAL A 1 82 ? -44.054 -10.031 15.908 1.00 85.44 82 VAL A O 1
ATOM 622 N N . ASP A 1 83 ? -42.890 -11.560 17.065 1.00 81.56 83 ASP A N 1
ATOM 623 C CA . ASP A 1 83 ? -42.898 -12.600 16.037 1.00 81.56 83 ASP A CA 1
ATOM 624 C C . ASP A 1 83 ? -43.268 -13.945 16.671 1.00 81.56 83 ASP A C 1
ATOM 626 O O . ASP A 1 83 ? -42.657 -14.369 17.647 1.00 81.56 83 ASP A O 1
ATOM 630 N N . ALA A 1 84 ? -44.315 -14.595 16.160 1.00 79.44 84 ALA A N 1
ATOM 631 C CA . ALA A 1 84 ? -44.835 -15.867 16.677 1.00 79.44 84 ALA A CA 1
ATOM 632 C C . ALA A 1 84 ? -45.073 -15.922 18.213 1.00 79.44 84 ALA A C 1
ATOM 634 O O . ALA A 1 84 ? -44.971 -16.987 18.819 1.00 79.44 84 ALA A O 1
ATOM 635 N N . GLY A 1 85 ? -45.410 -14.789 18.845 1.00 81.62 85 GLY A N 1
ATOM 636 C CA . GLY A 1 85 ? -45.616 -14.680 20.299 1.00 81.62 85 GLY A CA 1
ATOM 637 C C . GLY A 1 85 ? -44.337 -14.457 21.118 1.00 81.62 85 GLY A C 1
ATOM 638 O O . GLY A 1 85 ? -44.406 -14.415 22.346 1.00 81.62 85 GLY A O 1
ATOM 639 N N . LEU A 1 86 ? -43.183 -14.296 20.464 1.00 85.69 86 LEU A N 1
ATOM 640 C CA . LEU A 1 86 ? -41.921 -13.877 21.072 1.00 85.69 86 LEU A CA 1
ATOM 641 C C . LEU A 1 86 ? -41.659 -12.396 20.789 1.00 85.69 86 LEU A C 1
ATOM 643 O O . LEU A 1 86 ? -41.829 -11.914 19.672 1.00 85.69 86 LEU A O 1
ATOM 647 N N . VAL A 1 87 ? -41.222 -11.673 21.811 1.00 86.06 87 VAL A N 1
ATOM 648 C CA . VAL A 1 87 ? -40.841 -10.265 21.748 1.00 86.06 87 VAL A CA 1
ATOM 649 C C . VAL A 1 87 ? -39.330 -10.180 21.592 1.00 86.06 87 VAL A C 1
ATOM 651 O O . VAL A 1 87 ? -38.585 -10.681 22.433 1.00 86.06 87 VAL A O 1
ATOM 654 N N . HIS A 1 88 ? -38.880 -9.512 20.535 1.00 84.06 88 HIS A N 1
ATOM 655 C CA . HIS A 1 88 ? -37.472 -9.249 20.252 1.00 84.06 88 HIS A CA 1
ATOM 656 C C . HIS A 1 88 ? -37.205 -7.745 20.250 1.00 84.06 88 HIS A C 1
ATOM 658 O O . HIS A 1 88 ? -38.046 -6.961 19.810 1.00 84.06 88 HIS A O 1
ATOM 664 N N . LEU A 1 89 ? -36.013 -7.337 20.685 1.00 80.44 89 LEU A N 1
ATOM 665 C CA . LEU A 1 89 ? -35.556 -5.952 20.568 1.00 80.44 89 LEU A CA 1
ATOM 666 C C . LEU A 1 89 ? -35.201 -5.643 19.097 1.00 80.44 89 LEU A C 1
ATOM 668 O O . LEU A 1 89 ? -34.467 -6.405 18.464 1.00 80.44 89 LEU A O 1
ATOM 672 N N . THR A 1 90 ? -35.699 -4.542 18.533 1.00 73.19 90 THR A N 1
ATOM 673 C CA . THR A 1 90 ? -35.345 -4.103 17.171 1.00 73.19 90 THR A CA 1
ATOM 674 C C . THR A 1 90 ? -33.928 -3.519 17.127 1.00 73.19 90 THR A C 1
ATOM 676 O O . THR A 1 90 ? -33.327 -3.200 18.155 1.00 73.19 90 THR A O 1
ATOM 679 N N . ALA A 1 91 ? -33.366 -3.361 15.922 1.00 60.78 91 ALA A N 1
ATOM 680 C CA . ALA A 1 91 ? -32.003 -2.856 15.727 1.00 60.78 91 ALA A CA 1
ATOM 681 C C . ALA A 1 91 ? -31.765 -1.448 16.316 1.00 60.78 91 ALA A C 1
ATOM 683 O O . ALA A 1 91 ? -30.630 -1.131 16.668 1.00 60.78 91 ALA A O 1
ATOM 684 N N . ASP A 1 92 ? -32.805 -0.622 16.487 1.00 56.66 92 ASP A N 1
ATOM 685 C CA . ASP A 1 92 ? -32.672 0.662 17.188 1.00 56.66 92 ASP A CA 1
ATOM 686 C C . ASP A 1 92 ? -32.428 0.482 18.697 1.00 56.66 92 ASP A C 1
ATOM 688 O O . ASP A 1 92 ? -31.659 1.243 19.280 1.00 56.66 92 ASP A O 1
ATOM 692 N N . GLY A 1 93 ? -32.945 -0.578 19.328 1.00 50.62 93 GLY A N 1
ATOM 693 C CA . GLY A 1 93 ? -32.612 -0.913 20.718 1.00 50.62 93 GLY A CA 1
ATOM 694 C C . GLY A 1 93 ? -31.143 -1.322 20.915 1.00 50.62 93 GLY A C 1
ATOM 695 O O . GLY A 1 93 ? -30.591 -1.163 22.005 1.00 50.62 93 GLY A O 1
ATOM 696 N N . ALA A 1 94 ? -30.461 -1.766 19.852 1.00 50.38 94 ALA A N 1
ATOM 697 C CA . ALA A 1 94 ? -29.021 -2.028 19.880 1.00 50.38 94 ALA A CA 1
ATOM 698 C C . ALA A 1 94 ? -28.177 -0.734 19.943 1.00 50.38 94 ALA A C 1
ATOM 700 O O . ALA A 1 94 ? -27.043 -0.765 20.427 1.00 50.38 94 ALA A O 1
ATOM 701 N N . ARG A 1 95 ? -28.716 0.427 19.526 1.00 52.09 95 ARG A N 1
ATOM 702 C CA . ARG A 1 95 ? -28.018 1.722 19.668 1.00 52.09 95 ARG A CA 1
ATOM 703 C C . ARG A 1 95 ? -27.847 2.135 21.126 1.00 52.09 95 ARG A C 1
ATOM 705 O O . ARG A 1 95 ? -26.802 2.682 21.470 1.00 52.09 95 ARG A O 1
ATOM 712 N N . GLU A 1 96 ? -28.823 1.858 21.989 1.00 57.00 96 GLU A N 1
ATOM 713 C CA . GLU A 1 96 ? -28.685 2.129 23.427 1.00 57.00 96 GLU A CA 1
ATOM 714 C C . GLU A 1 96 ? -27.601 1.258 24.068 1.00 57.00 96 GLU A C 1
ATOM 716 O O . GLU A 1 96 ? -26.828 1.734 24.899 1.00 57.00 96 GLU A O 1
ATOM 721 N N . GLN A 1 97 ? -27.493 -0.004 23.639 1.00 59.19 97 GLN A N 1
ATOM 722 C CA . GLN A 1 97 ? -26.433 -0.903 24.093 1.00 59.19 97 GLN A CA 1
ATOM 723 C C . GLN A 1 97 ? -25.048 -0.365 23.710 1.00 59.19 97 GLN A C 1
ATOM 725 O O . GLN A 1 97 ? -24.137 -0.385 24.534 1.00 59.19 97 GLN A O 1
ATOM 730 N N . SER A 1 98 ? -24.917 0.216 22.512 1.00 60.91 98 SER A N 1
ATOM 731 C CA . SER A 1 98 ? -23.685 0.888 22.090 1.00 60.91 98 SER A CA 1
ATOM 732 C C . SER A 1 98 ? -23.357 2.118 22.947 1.00 60.91 98 SER A C 1
ATOM 734 O O . SER A 1 98 ? -22.197 2.297 23.303 1.00 60.91 98 SER A O 1
ATOM 736 N N . GLN A 1 99 ? -24.341 2.940 23.336 1.00 66.00 99 GLN A N 1
ATOM 737 C CA . GLN A 1 99 ? -24.090 4.075 24.240 1.00 66.00 99 GLN A CA 1
ATOM 738 C C . GLN A 1 99 ? -23.616 3.614 25.624 1.00 66.00 99 GLN A C 1
ATOM 740 O O . GLN A 1 99 ? -22.710 4.215 26.206 1.00 66.00 99 GLN A O 1
ATOM 745 N N . MET A 1 100 ? -24.211 2.533 26.131 1.00 69.50 100 MET A N 1
ATOM 746 C CA . MET A 1 100 ? -23.845 1.939 27.412 1.00 69.50 100 MET A CA 1
ATOM 747 C C . MET A 1 100 ? -22.427 1.362 27.389 1.00 69.50 100 MET A C 1
ATOM 749 O O . MET A 1 100 ? -21.647 1.587 28.313 1.00 69.50 100 MET A O 1
ATOM 753 N N . GLU A 1 101 ? -22.063 0.660 26.318 1.00 72.12 101 GLU A N 1
ATOM 754 C CA . GLU A 1 101 ? -20.719 0.115 26.140 1.00 72.12 101 GLU A CA 1
ATOM 755 C C . GLU A 1 101 ? -19.671 1.233 26.033 1.00 72.12 101 GLU A C 1
ATOM 757 O O . GLU A 1 101 ? -18.642 1.168 26.702 1.00 72.12 101 GLU A O 1
ATOM 762 N N . THR A 1 102 ? -19.955 2.318 25.303 1.00 70.56 102 THR A N 1
ATOM 763 C CA . THR A 1 102 ? -19.073 3.498 25.245 1.00 70.56 102 THR A CA 1
ATOM 764 C C . THR A 1 102 ? -18.891 4.150 26.620 1.00 70.56 102 THR A C 1
ATOM 766 O O . THR A 1 102 ? -17.794 4.596 26.961 1.00 70.56 102 THR A O 1
ATOM 769 N N . MET A 1 103 ? -19.948 4.211 27.430 1.00 76.62 103 MET A N 1
ATOM 770 C CA . MET A 1 103 ? -19.887 4.724 28.800 1.00 76.62 103 MET A CA 1
ATOM 771 C C . MET A 1 103 ? -19.026 3.826 29.702 1.00 76.62 103 MET A C 1
ATOM 773 O O . MET A 1 103 ? -18.157 4.324 30.417 1.00 76.62 103 MET A O 1
ATOM 777 N N . LEU A 1 104 ? -19.204 2.506 29.620 1.00 82.12 104 LEU A N 1
ATOM 778 C CA . LEU A 1 104 ? -18.392 1.525 30.346 1.00 82.12 104 LEU A CA 1
ATOM 779 C C . LEU A 1 104 ? -16.925 1.535 29.903 1.00 82.12 104 LEU A C 1
ATOM 781 O O . LEU A 1 104 ? -16.033 1.422 30.740 1.00 82.12 104 LEU A O 1
ATOM 785 N N . LEU A 1 105 ? -16.651 1.758 28.619 1.00 78.75 105 LEU A N 1
ATOM 786 C CA . LEU A 1 105 ? -15.293 1.929 28.109 1.00 78.75 105 LEU A CA 1
ATOM 787 C C . LEU A 1 105 ? -14.626 3.170 28.721 1.00 78.75 105 LEU A C 1
ATOM 789 O O . LEU A 1 105 ? -13.499 3.089 29.208 1.00 78.75 105 LEU A O 1
ATOM 793 N N . LYS A 1 106 ? -15.333 4.309 28.777 1.00 78.75 106 LYS A N 1
ATOM 794 C CA . LYS A 1 106 ? -14.832 5.517 29.458 1.00 78.75 106 LYS A CA 1
ATOM 795 C C . LYS A 1 106 ? -14.527 5.242 30.928 1.00 78.75 106 LYS A C 1
ATOM 797 O O . LYS A 1 106 ? -13.467 5.637 31.405 1.00 78.75 106 LYS A O 1
ATOM 802 N N . LEU A 1 107 ? -15.400 4.514 31.621 1.00 82.50 107 LEU A N 1
ATOM 803 C CA . LEU A 1 107 ? -15.166 4.097 33.004 1.00 82.50 107 LEU A CA 1
ATOM 804 C C . LEU A 1 107 ? -13.909 3.232 33.136 1.00 82.50 107 LEU A C 1
ATOM 806 O O . LEU A 1 107 ? -13.103 3.487 34.025 1.00 82.50 107 LEU A O 1
ATOM 810 N N . ALA A 1 108 ? -13.685 2.276 32.229 1.00 82.31 108 ALA A N 1
ATOM 811 C CA . ALA A 1 108 ? -12.488 1.435 32.236 1.00 82.31 108 ALA A CA 1
ATOM 812 C C . ALA A 1 108 ? -11.190 2.259 32.162 1.00 82.31 108 ALA A C 1
ATOM 814 O O . ALA A 1 108 ? -10.241 1.958 32.884 1.00 82.31 108 ALA A O 1
ATOM 815 N N . THR A 1 109 ? -11.167 3.354 31.390 1.00 79.19 109 THR A N 1
ATOM 816 C CA . THR A 1 109 ? -9.992 4.248 31.303 1.00 79.19 109 THR A CA 1
ATOM 817 C C . THR A 1 109 ? -9.685 5.022 32.591 1.00 79.19 109 THR A C 1
ATOM 819 O O . THR A 1 109 ? -8.565 5.496 32.773 1.00 79.19 109 THR A O 1
ATOM 822 N N . LYS A 1 110 ? -10.660 5.154 33.499 1.00 79.38 110 LYS A N 1
ATOM 823 C CA . LYS A 1 110 ? -10.505 5.840 34.794 1.00 79.38 110 LYS A CA 1
ATOM 824 C C . LYS A 1 110 ? -10.022 4.908 35.898 1.00 79.38 110 LYS A C 1
ATOM 826 O O . LYS A 1 110 ? -9.605 5.382 36.954 1.00 79.38 110 LYS A O 1
ATOM 831 N N . ILE A 1 111 ? -10.087 3.595 35.681 1.00 83.62 111 ILE A N 1
ATOM 832 C CA . ILE A 1 111 ? -9.666 2.611 36.671 1.00 83.62 111 ILE A CA 1
ATOM 833 C C . ILE A 1 111 ? -8.140 2.479 36.612 1.00 83.62 111 ILE A C 1
ATOM 835 O O . ILE A 1 111 ? -7.590 2.169 35.555 1.00 83.62 111 ILE A O 1
ATOM 839 N N . PRO A 1 112 ? -7.434 2.661 37.741 1.00 81.50 112 PRO A N 1
ATOM 840 C CA . PRO A 1 112 ? -6.017 2.358 37.835 1.00 81.50 112 PRO A CA 1
ATOM 841 C C . PRO A 1 112 ? -5.703 0.932 37.356 1.00 81.50 112 PRO A C 1
ATOM 843 O O . PRO A 1 112 ? -6.461 0.010 37.660 1.00 81.50 112 PRO A O 1
ATOM 846 N N . PRO A 1 113 ? -4.542 0.696 36.725 1.00 77.06 113 PRO A N 1
ATOM 847 C CA . PRO A 1 113 ? -4.125 -0.644 36.299 1.00 77.06 113 PRO A CA 1
ATOM 848 C C . PRO A 1 113 ? -4.122 -1.682 37.440 1.00 77.06 113 PRO A C 1
ATOM 850 O O . PRO A 1 113 ? -4.372 -2.864 37.226 1.00 77.06 113 PRO A O 1
ATOM 853 N N . THR A 1 114 ? -3.890 -1.245 38.683 1.00 79.81 114 THR A N 1
ATOM 854 C CA . THR A 1 114 ? -3.935 -2.094 39.889 1.00 79.81 114 THR A CA 1
ATOM 855 C C . THR A 1 114 ? -5.337 -2.609 40.231 1.00 79.81 114 THR A C 1
ATOM 857 O O . THR A 1 114 ? -5.480 -3.575 40.983 1.00 79.81 114 THR A O 1
ATOM 860 N N . GLY A 1 115 ? -6.367 -1.968 39.683 1.00 85.00 115 GLY A N 1
ATOM 861 C CA . GLY A 1 115 ? -7.767 -2.188 39.999 1.00 85.00 115 GLY A CA 1
ATOM 862 C C . GLY A 1 115 ? -8.287 -1.353 41.155 1.00 85.00 115 GLY A C 1
ATOM 863 O O . GLY A 1 115 ? -7.540 -0.675 41.864 1.00 85.00 115 GLY A O 1
ATOM 864 N N . VAL A 1 116 ? -9.600 -1.440 41.338 1.00 87.69 116 VAL A N 1
ATOM 865 C CA . VAL A 1 116 ? -10.370 -0.772 42.390 1.00 87.69 116 VAL A CA 1
ATOM 866 C C . VAL A 1 116 ? -11.314 -1.765 43.057 1.00 87.69 116 VAL A C 1
ATOM 868 O O . VAL A 1 116 ? -11.752 -2.739 42.448 1.00 87.69 116 VAL A O 1
ATOM 871 N N . SER A 1 117 ? -11.648 -1.529 44.322 1.00 90.38 117 SER A N 1
ATOM 872 C CA . SER A 1 117 ? -12.706 -2.287 44.998 1.00 90.38 117 SER A CA 1
ATOM 873 C C . SER A 1 117 ? -14.079 -1.980 44.388 1.00 90.38 117 SER A C 1
ATOM 875 O O . SER A 1 117 ? -14.302 -0.887 43.872 1.00 90.38 117 SER A O 1
ATOM 877 N N . GLY A 1 118 ? -15.044 -2.894 44.510 1.00 87.38 118 GLY A N 1
ATOM 878 C CA . GLY A 1 118 ? -16.409 -2.675 44.012 1.00 87.38 118 GLY A CA 1
ATOM 879 C C . GLY A 1 118 ? -17.100 -1.418 44.570 1.00 87.38 118 GLY A C 1
ATOM 880 O O . GLY A 1 118 ? -17.927 -0.818 43.888 1.00 87.38 118 GLY A O 1
ATOM 881 N N . ALA A 1 119 ? -16.739 -0.979 45.782 1.00 86.06 119 ALA A N 1
ATOM 882 C CA . ALA A 1 119 ? -17.230 0.274 46.364 1.00 86.06 119 ALA A CA 1
ATOM 883 C C . ALA A 1 119 ? -16.624 1.511 45.678 1.00 86.06 119 ALA A C 1
ATOM 885 O O . ALA A 1 119 ? -17.340 2.458 45.375 1.00 86.06 119 ALA A O 1
ATOM 886 N N . GLN A 1 120 ? -15.321 1.480 45.384 1.00 87.69 120 GLN A N 1
ATOM 887 C CA . GLN A 1 120 ? -14.652 2.535 44.617 1.00 87.69 120 GLN A CA 1
ATOM 888 C C . GLN A 1 120 ? -15.147 2.572 43.170 1.00 87.69 120 GLN A C 1
ATOM 890 O O . GLN A 1 120 ? -15.380 3.649 42.639 1.00 87.69 120 GLN A O 1
ATOM 895 N N . PHE A 1 121 ? -15.366 1.409 42.549 1.00 88.75 121 PHE A N 1
ATOM 896 C CA . PHE A 1 121 ? -15.953 1.330 41.213 1.00 88.75 121 PHE A CA 1
ATOM 897 C C . PHE A 1 121 ? -17.346 1.964 41.177 1.00 88.75 121 PHE A C 1
ATOM 899 O O . PHE A 1 121 ? -17.642 2.724 40.263 1.00 88.75 121 PHE A O 1
ATOM 906 N N . ARG A 1 122 ? -18.181 1.709 42.196 1.00 88.44 122 ARG A N 1
ATOM 907 C CA . ARG A 1 122 ? -19.487 2.365 42.326 1.00 88.44 122 ARG A CA 1
ATOM 908 C C . ARG A 1 122 ? -19.361 3.887 42.429 1.00 88.44 122 ARG A C 1
ATOM 910 O O . ARG A 1 122 ? -20.111 4.570 41.753 1.00 88.44 122 ARG A O 1
ATOM 917 N N . ALA A 1 123 ? -18.413 4.404 43.209 1.00 85.38 123 ALA A N 1
ATOM 918 C CA . ALA A 1 123 ? -18.197 5.849 43.304 1.00 85.38 123 ALA A CA 1
ATOM 919 C C . ALA A 1 123 ? -17.802 6.465 41.946 1.00 85.38 123 ALA A C 1
ATOM 921 O O . ALA A 1 123 ? -18.388 7.452 41.525 1.00 85.38 123 ALA A O 1
ATOM 922 N N . ILE A 1 124 ? -16.882 5.826 41.211 1.00 84.56 124 ILE A N 1
ATOM 923 C CA . ILE A 1 124 ? -16.478 6.271 39.862 1.00 84.56 124 ILE A CA 1
ATOM 924 C C . ILE A 1 124 ? -17.668 6.222 38.887 1.00 84.56 124 ILE A C 1
ATOM 926 O O . ILE A 1 124 ? -17.838 7.112 38.058 1.00 84.56 124 ILE A O 1
ATOM 930 N N . LEU A 1 125 ? -18.495 5.177 38.988 1.00 87.12 125 LEU A N 1
ATOM 931 C CA . LEU A 1 125 ? -19.712 5.017 38.196 1.00 87.12 125 LEU A CA 1
ATOM 932 C C . LEU A 1 125 ? -20.734 6.119 38.490 1.00 87.12 125 LEU A C 1
ATOM 934 O O . LEU A 1 125 ? -21.318 6.655 37.560 1.00 87.12 125 LEU A O 1
ATOM 938 N N . GLU A 1 126 ? -20.949 6.460 39.758 1.00 84.38 126 GLU A N 1
ATOM 939 C CA . GLU A 1 126 ? -21.866 7.530 40.163 1.00 84.38 126 GLU A CA 1
ATOM 940 C C . GLU A 1 126 ? -21.389 8.907 39.666 1.00 84.38 126 GLU A C 1
ATOM 942 O O . GLU A 1 126 ? -22.221 9.715 39.255 1.00 84.38 126 GLU A O 1
ATOM 947 N N . ASP A 1 127 ? -20.073 9.140 39.616 1.00 79.69 127 ASP A N 1
ATOM 948 C CA . ASP A 1 127 ? -19.482 10.389 39.117 1.00 79.69 127 ASP A CA 1
ATOM 949 C C . ASP A 1 127 ? -19.578 10.536 37.585 1.00 79.69 127 ASP A C 1
ATOM 951 O O . ASP A 1 127 ? -19.954 11.591 37.075 1.00 79.69 127 ASP A O 1
ATOM 955 N N . GLU A 1 128 ? -19.230 9.493 36.827 1.00 77.44 128 GLU A N 1
ATOM 956 C CA . GLU A 1 128 ? -19.146 9.562 35.355 1.00 77.44 128 GLU A CA 1
ATOM 957 C C . GLU A 1 128 ? -20.457 9.136 34.662 1.00 77.44 128 GLU A C 1
ATOM 959 O O . GLU A 1 128 ? -20.699 9.468 33.499 1.00 77.44 128 GLU A O 1
ATOM 964 N N . ALA A 1 129 ? -21.306 8.379 35.359 1.00 76.38 129 ALA A N 1
ATOM 965 C CA . ALA A 1 129 ? -22.492 7.723 34.819 1.00 76.38 129 ALA A CA 1
ATOM 966 C C . ALA A 1 129 ? -23.632 7.595 35.861 1.00 76.38 129 ALA A C 1
ATOM 968 O O . ALA A 1 129 ? -24.116 6.486 36.118 1.00 76.38 129 ALA A O 1
ATOM 969 N N . PRO A 1 130 ? -24.149 8.710 36.418 1.00 76.19 130 PRO A N 1
ATOM 970 C CA . PRO A 1 130 ? -25.150 8.694 37.497 1.00 76.19 130 PRO A CA 1
ATOM 971 C C . PRO A 1 130 ? -26.475 8.009 37.120 1.00 76.19 130 PRO A C 1
ATOM 973 O O . PRO A 1 130 ? -27.262 7.635 37.986 1.00 76.19 130 PRO A O 1
ATOM 976 N N . HIS A 1 131 ? -26.744 7.847 35.824 1.00 74.00 131 HIS A N 1
ATOM 977 C CA . HIS A 1 131 ? -27.957 7.210 35.309 1.00 74.00 131 HIS A CA 1
ATOM 978 C C . HIS A 1 131 ? -27.796 5.709 35.033 1.00 74.00 131 HIS A C 1
ATOM 980 O O . HIS A 1 131 ? -28.759 5.061 34.620 1.00 74.00 131 HIS A O 1
ATOM 986 N N . PHE A 1 132 ? -26.605 5.139 35.237 1.00 79.12 132 PHE A N 1
ATOM 987 C CA . PHE A 1 132 ? -26.379 3.717 35.013 1.00 79.12 132 PHE A CA 1
ATOM 988 C C . PHE A 1 132 ? -27.155 2.874 36.027 1.00 79.12 132 PHE A C 1
ATOM 990 O O . PHE A 1 132 ? -27.008 3.026 37.240 1.00 79.12 132 PHE A O 1
ATOM 997 N N . GLN A 1 133 ? -27.926 1.909 35.530 1.00 79.06 133 GLN A N 1
ATOM 998 C CA . GLN A 1 133 ? -28.537 0.873 36.354 1.00 79.06 133 GLN A CA 1
ATOM 999 C C . GLN A 1 133 ? -28.145 -0.509 35.823 1.00 79.06 133 GLN A C 1
ATOM 1001 O O . GLN A 1 133 ? -28.221 -0.720 34.613 1.00 79.06 133 GLN A O 1
ATOM 1006 N N . PRO A 1 134 ? -27.815 -1.488 36.689 1.00 81.81 134 PRO A N 1
ATOM 1007 C CA . PRO A 1 134 ? -27.524 -2.862 36.265 1.00 81.81 134 PRO A CA 1
ATOM 1008 C C . PRO A 1 134 ? -28.603 -3.461 35.353 1.00 81.81 134 PRO A C 1
ATOM 1010 O O . PRO A 1 134 ? -28.296 -4.147 34.378 1.00 81.81 134 PRO A O 1
ATOM 1013 N N . SER A 1 135 ? -29.872 -3.123 35.604 1.00 76.44 135 SER A N 1
ATOM 1014 C CA . SER A 1 135 ? -30.992 -3.610 34.795 1.00 76.44 135 SER A CA 1
ATOM 1015 C C . SER A 1 135 ? -30.930 -3.167 33.328 1.00 76.44 135 SER A C 1
ATOM 1017 O O . SER A 1 135 ? -31.392 -3.897 32.454 1.00 76.44 135 SER A O 1
ATOM 1019 N N . ALA A 1 136 ? -30.274 -2.041 33.030 1.00 72.00 136 ALA A N 1
ATOM 1020 C CA . ALA A 1 136 ? -30.109 -1.544 31.667 1.00 72.00 136 ALA A CA 1
ATOM 1021 C C . ALA A 1 136 ? -29.213 -2.447 30.802 1.00 72.00 136 ALA A C 1
ATOM 1023 O O . ALA A 1 136 ? -29.312 -2.393 29.578 1.00 72.00 136 ALA A O 1
ATOM 1024 N N . VAL A 1 137 ? -28.382 -3.297 31.416 1.00 72.44 137 VAL A N 1
ATOM 1025 C CA . VAL A 1 137 ? -27.571 -4.324 30.735 1.00 72.44 137 VAL A CA 1
ATOM 1026 C C . VAL A 1 137 ? -28.073 -5.742 31.014 1.00 72.44 137 VAL A C 1
ATOM 1028 O O . VAL A 1 137 ? -27.364 -6.710 30.743 1.00 72.44 137 VAL A O 1
ATOM 1031 N N . GLY A 1 138 ? -29.284 -5.874 31.568 1.00 69.31 138 GLY A N 1
ATOM 1032 C CA . GLY A 1 138 ? -29.852 -7.151 31.988 1.00 69.31 138 GLY A CA 1
ATOM 1033 C C . GLY A 1 138 ? -29.053 -7.804 33.114 1.00 69.31 138 GLY A C 1
ATOM 1034 O O . GLY A 1 138 ? -28.779 -8.994 33.058 1.00 69.31 138 GLY A O 1
ATOM 1035 N N . ALA A 1 139 ? -28.611 -7.037 34.104 1.00 79.56 139 ALA A N 1
ATOM 1036 C CA . ALA A 1 139 ? -27.973 -7.565 35.303 1.00 79.56 139 ALA A CA 1
ATOM 1037 C C . ALA A 1 139 ? -28.790 -7.195 36.544 1.00 79.56 139 ALA A C 1
ATOM 1039 O O . ALA A 1 139 ? -29.382 -6.114 36.609 1.00 79.56 139 ALA A O 1
ATOM 1040 N N . LEU A 1 140 ? -28.806 -8.078 37.541 1.00 77.06 140 LEU A N 1
ATOM 1041 C CA . LEU A 1 140 ? -29.515 -7.850 38.802 1.00 77.06 140 LEU A CA 1
ATOM 1042 C C . LEU A 1 140 ? -28.620 -7.143 39.822 1.00 77.06 140 LEU A C 1
ATOM 1044 O O . LEU A 1 140 ? -29.101 -6.429 40.701 1.00 77.06 140 LEU A O 1
ATOM 1048 N N . SER A 1 141 ? -27.303 -7.284 39.675 1.00 85.50 141 SER A N 1
ATOM 1049 C CA . SER A 1 141 ? -26.311 -6.624 40.517 1.00 85.50 141 SER A CA 1
ATOM 1050 C C . SER A 1 141 ? -25.265 -5.865 39.699 1.00 85.50 141 SER A C 1
ATOM 1052 O O . SER A 1 141 ? -24.999 -6.171 38.539 1.00 85.50 141 SER A O 1
ATOM 1054 N N . LEU A 1 142 ? -24.615 -4.868 40.315 1.00 86.88 142 LEU A N 1
ATOM 1055 C CA . LEU A 1 142 ? -23.512 -4.148 39.664 1.00 86.88 142 LEU A CA 1
ATOM 1056 C C . LEU A 1 142 ? -22.347 -5.087 39.317 1.00 86.88 142 LEU A C 1
ATOM 1058 O O . LEU A 1 142 ? -21.698 -4.913 38.294 1.00 86.88 142 LEU A O 1
ATOM 1062 N N . LYS A 1 143 ? -22.111 -6.106 40.149 1.00 88.38 143 LYS A N 1
ATOM 1063 C CA . LYS A 1 143 ? -21.086 -7.120 39.896 1.00 88.38 143 LYS A CA 1
ATOM 1064 C C . LYS A 1 143 ? -21.387 -7.888 38.606 1.00 88.38 143 LYS A C 1
ATOM 1066 O O . LYS A 1 143 ? -20.517 -7.983 37.748 1.00 88.38 143 LYS A O 1
ATOM 1071 N N . GLU A 1 144 ? -22.618 -8.369 38.448 1.00 84.25 144 GLU A N 1
ATOM 1072 C CA . GLU A 1 144 ? -23.066 -9.038 37.219 1.00 84.25 144 GLU A CA 1
ATOM 1073 C C . GLU A 1 144 ? -23.007 -8.109 36.005 1.00 84.25 144 GLU A C 1
ATOM 1075 O O . GLU A 1 144 ? -22.589 -8.528 34.927 1.00 84.25 144 GLU A O 1
ATOM 1080 N N . ALA A 1 145 ? -23.374 -6.837 36.183 1.00 85.25 145 ALA A N 1
ATOM 1081 C CA . ALA A 1 145 ? -23.336 -5.842 35.118 1.00 85.25 145 ALA A CA 1
ATOM 1082 C C . ALA A 1 145 ? -21.919 -5.662 34.563 1.00 85.25 145 ALA A C 1
ATOM 1084 O O . ALA A 1 145 ? -21.745 -5.583 33.354 1.00 85.25 145 ALA A O 1
ATOM 1085 N N . VAL A 1 146 ? -20.907 -5.645 35.434 1.00 87.50 146 VAL A N 1
ATOM 1086 C CA . VAL A 1 146 ? -19.494 -5.563 35.037 1.00 87.50 146 VAL A CA 1
ATOM 1087 C C . VAL A 1 146 ? -19.028 -6.874 34.395 1.00 87.50 146 VAL A C 1
ATOM 1089 O O . VAL A 1 146 ? -18.357 -6.850 33.367 1.00 87.50 146 VAL A O 1
ATOM 1092 N N . GLN A 1 147 ? -19.434 -8.023 34.943 1.00 86.00 147 GLN A N 1
ATOM 1093 C CA . GLN A 1 147 ? -19.085 -9.349 34.411 1.00 86.00 147 GLN A CA 1
ATOM 1094 C C . GLN A 1 147 ? -19.652 -9.623 33.009 1.00 86.00 147 GLN A C 1
ATOM 1096 O O . GLN A 1 147 ? -19.111 -10.462 32.292 1.00 86.00 147 GLN A O 1
ATOM 1101 N N . ARG A 1 148 ? -20.698 -8.901 32.587 1.00 80.44 148 ARG A N 1
ATOM 1102 C CA . ARG A 1 148 ? -21.217 -8.932 31.207 1.00 80.44 148 ARG A CA 1
ATOM 1103 C C . ARG A 1 148 ? -20.235 -8.361 30.174 1.00 80.44 148 ARG A C 1
ATOM 1105 O O . ARG A 1 148 ? -20.404 -8.636 28.990 1.00 80.44 148 ARG A O 1
ATOM 1112 N N . TYR A 1 149 ? -19.208 -7.618 30.597 1.00 80.62 149 TYR A N 1
ATOM 1113 C CA . TYR A 1 149 ? -18.215 -6.993 29.716 1.00 80.62 149 TYR A CA 1
ATOM 1114 C C . TYR A 1 149 ? -16.791 -7.499 30.014 1.00 80.62 149 TYR A C 1
ATOM 1116 O O . TYR A 1 149 ? -15.919 -6.707 30.380 1.00 80.62 149 TYR A O 1
ATOM 1124 N N . PRO A 1 150 ? -16.506 -8.801 29.807 1.00 79.69 150 PRO A N 1
ATOM 1125 C CA . PRO A 1 150 ? -15.194 -9.392 30.101 1.00 79.69 150 PRO A CA 1
ATOM 1126 C C . PRO A 1 150 ? -14.065 -8.826 29.227 1.00 79.69 150 PRO A C 1
ATOM 1128 O O . PRO A 1 150 ? -12.893 -8.983 29.536 1.00 79.69 150 PRO A O 1
ATOM 1131 N N . ARG A 1 151 ? -14.408 -8.152 28.121 1.00 78.75 151 ARG A N 1
ATOM 1132 C CA . ARG A 1 151 ? -13.446 -7.440 27.267 1.00 78.75 151 ARG A CA 1
ATOM 1133 C C . ARG A 1 151 ? -12.979 -6.112 27.860 1.00 78.75 151 ARG A C 1
ATOM 1135 O O . ARG A 1 151 ? -11.973 -5.585 27.408 1.00 78.75 151 ARG A O 1
ATOM 1142 N N . LEU A 1 152 ? -13.731 -5.558 28.812 1.00 82.69 152 LEU A N 1
ATOM 1143 C CA . LEU A 1 152 ? -13.466 -4.257 29.427 1.00 82.69 152 LEU A CA 1
ATOM 1144 C C . LEU A 1 152 ? -12.977 -4.401 30.863 1.00 82.69 152 LEU A C 1
ATOM 1146 O O . LEU A 1 152 ? -12.153 -3.605 31.310 1.00 82.69 152 LEU A O 1
ATOM 1150 N N . PHE A 1 153 ? -13.472 -5.410 31.581 1.00 87.38 153 PHE A N 1
ATOM 1151 C CA . PHE A 1 153 ? -13.218 -5.571 33.003 1.00 87.38 153 PHE A CA 1
ATOM 1152 C C . PHE A 1 153 ? -12.893 -7.012 33.390 1.00 87.38 153 PHE A C 1
ATOM 1154 O O . PHE A 1 153 ? -13.612 -7.942 33.031 1.00 87.38 153 PHE A O 1
ATOM 1161 N N . ASP A 1 154 ? -11.882 -7.157 34.240 1.00 86.19 154 ASP A N 1
ATOM 1162 C CA . ASP A 1 154 ? -11.588 -8.369 34.992 1.00 86.19 154 ASP A CA 1
ATOM 1163 C C . ASP A 1 154 ? -12.124 -8.219 36.419 1.00 86.19 154 ASP A C 1
ATOM 1165 O O . ASP A 1 154 ? -11.754 -7.291 37.146 1.00 86.19 154 ASP A O 1
ATOM 1169 N N . VAL A 1 155 ? -12.999 -9.138 36.835 1.00 87.50 155 VAL A N 1
ATOM 1170 C CA . VAL A 1 155 ? -13.614 -9.130 38.169 1.00 87.50 155 VAL A CA 1
ATOM 1171 C C . VAL A 1 155 ? -13.056 -10.263 39.021 1.00 87.50 155 VAL A C 1
ATOM 1173 O O . VAL A 1 155 ? -13.304 -11.437 38.757 1.00 87.50 155 VAL A O 1
ATOM 1176 N N . GLU A 1 156 ? -12.367 -9.914 40.103 1.00 86.25 156 GLU A N 1
ATOM 1177 C CA . GLU A 1 156 ? -11.867 -10.863 41.101 1.00 86.25 156 GLU A CA 1
ATOM 1178 C C . GLU A 1 156 ? -12.711 -10.789 42.366 1.00 86.25 156 GLU A C 1
ATOM 1180 O O . GLU A 1 156 ? -13.123 -9.711 42.779 1.00 86.25 156 GLU A O 1
ATOM 1185 N N . THR A 1 157 ? -12.982 -11.926 43.003 1.00 86.25 157 THR A N 1
ATOM 1186 C CA . THR A 1 157 ? -13.668 -11.967 44.303 1.00 86.25 157 THR A CA 1
ATOM 1187 C C . THR A 1 157 ? -12.698 -12.504 45.345 1.00 86.25 157 THR A C 1
ATOM 1189 O O . THR A 1 157 ? -12.120 -13.570 45.158 1.00 86.25 157 THR A O 1
ATOM 1192 N N . ASP A 1 158 ? -12.505 -11.753 46.420 1.00 80.88 158 ASP A N 1
ATOM 1193 C CA . ASP A 1 158 ? -11.724 -12.165 47.579 1.00 80.88 158 ASP A CA 1
ATOM 1194 C C . ASP A 1 158 ? -12.541 -13.119 48.473 1.00 80.88 158 ASP A C 1
ATOM 1196 O O . ASP A 1 158 ? -13.772 -13.158 48.434 1.00 80.88 158 ASP A O 1
ATOM 1200 N N . THR A 1 159 ? -11.841 -13.863 49.324 1.00 78.81 159 THR A N 1
ATOM 1201 C CA . THR A 1 159 ? -12.371 -14.773 50.353 1.00 78.81 159 THR A CA 1
ATOM 1202 C C . THR A 1 159 ? -13.401 -14.128 51.287 1.00 78.81 159 THR A C 1
ATOM 1204 O O . THR A 1 159 ? -14.250 -14.818 51.843 1.00 78.81 159 THR A O 1
ATOM 1207 N N . THR A 1 160 ? -13.375 -12.800 51.424 1.00 79.50 160 THR A N 1
ATOM 1208 C CA . THR A 1 160 ? -14.328 -12.012 52.220 1.00 79.50 160 THR A CA 1
ATOM 1209 C C . THR A 1 160 ? -15.640 -11.682 51.490 1.00 79.50 160 THR A C 1
ATOM 1211 O O . THR A 1 160 ? -16.498 -11.000 52.048 1.00 79.50 160 THR A O 1
ATOM 1214 N N . GLY A 1 161 ? -15.803 -12.105 50.231 1.00 78.50 161 GLY A N 1
ATOM 1215 C CA . GLY A 1 161 ? -16.943 -11.752 49.374 1.00 78.50 161 GLY A CA 1
ATOM 1216 C C . GLY A 1 161 ? -16.846 -10.355 48.745 1.00 78.50 161 GLY A C 1
ATOM 1217 O O . GLY A 1 161 ? -17.676 -9.989 47.908 1.00 78.50 161 GLY A O 1
ATOM 1218 N N . LYS A 1 162 ? -15.816 -9.573 49.094 1.00 84.31 162 LYS A N 1
ATOM 1219 C CA . LYS A 1 162 ? -15.485 -8.319 48.409 1.00 84.31 162 LYS A CA 1
ATOM 1220 C C . LYS A 1 162 ? -14.945 -8.625 47.020 1.00 84.31 162 LYS A C 1
ATOM 1222 O O . LYS A 1 162 ? -14.232 -9.602 46.828 1.00 84.31 162 LYS A O 1
ATOM 1227 N N . TRP A 1 163 ? -15.271 -7.783 46.051 1.00 89.94 163 TRP A N 1
ATOM 1228 C CA . TRP A 1 163 ? -14.807 -7.944 44.679 1.00 89.94 163 TRP A CA 1
ATOM 1229 C C . TRP A 1 163 ? -13.998 -6.732 44.225 1.00 89.94 163 TRP A C 1
ATOM 1231 O O . TRP A 1 163 ? -14.188 -5.617 44.720 1.00 89.94 163 TRP A O 1
ATOM 1241 N N . PHE A 1 164 ? -13.079 -6.987 43.305 1.00 88.88 164 PHE A N 1
ATOM 1242 C CA . PHE A 1 164 ? -12.153 -6.037 42.713 1.00 88.88 164 PHE A CA 1
ATOM 1243 C C . PHE A 1 164 ? -12.342 -6.028 41.203 1.00 88.88 164 PHE A C 1
ATOM 1245 O O . PHE A 1 164 ? -12.543 -7.079 40.600 1.00 88.88 164 PHE A O 1
ATOM 1252 N N . VAL A 1 165 ? -12.266 -4.840 40.615 1.00 88.50 165 VAL A N 1
ATOM 1253 C CA . VAL A 1 165 ? -12.383 -4.607 39.175 1.00 88.50 165 VAL A CA 1
ATOM 1254 C C . VAL A 1 165 ? -11.049 -4.114 38.662 1.00 88.50 165 VAL A C 1
ATOM 1256 O O . VAL A 1 165 ? -10.521 -3.131 39.185 1.00 88.50 165 VAL A O 1
ATOM 1259 N N . ARG A 1 166 ? -10.514 -4.765 37.635 1.00 85.62 166 ARG A N 1
ATOM 1260 C CA . ARG A 1 166 ? -9.388 -4.265 36.842 1.00 85.62 166 ARG A CA 1
ATOM 1261 C C . ARG A 1 166 ? -9.844 -4.015 35.411 1.00 85.62 166 ARG A C 1
ATOM 1263 O O . ARG A 1 166 ? -10.760 -4.698 34.963 1.00 85.62 166 ARG A O 1
ATOM 1270 N N . PRO A 1 167 ? -9.236 -3.067 34.690 1.00 81.81 167 PRO A N 1
ATOM 1271 C CA . PRO A 1 167 ? -9.412 -3.001 33.249 1.00 81.81 167 PRO A CA 1
ATOM 1272 C C . PRO A 1 167 ? -8.837 -4.275 32.617 1.00 81.81 167 PRO A C 1
ATOM 1274 O O . PRO A 1 167 ? -7.709 -4.675 32.927 1.00 81.81 167 PRO A O 1
ATOM 1277 N N . ALA A 1 168 ? -9.622 -4.921 31.758 1.00 71.88 168 ALA A N 1
ATOM 1278 C CA . ALA A 1 168 ? -9.193 -6.118 31.049 1.00 71.88 168 ALA A CA 1
ATOM 1279 C C . ALA A 1 168 ? -7.971 -5.790 30.172 1.00 71.88 168 ALA A C 1
ATOM 1281 O O . ALA A 1 168 ? -7.950 -4.785 29.461 1.00 71.88 168 ALA A O 1
ATOM 1282 N N . GLY A 1 169 ? -6.927 -6.618 30.260 1.00 62.72 169 GLY A N 1
ATOM 1283 C CA . GLY A 1 169 ? -5.659 -6.415 29.543 1.00 62.72 169 GLY A CA 1
ATOM 1284 C C . GLY A 1 169 ? -4.496 -5.901 30.398 1.00 62.72 169 GLY A C 1
ATOM 1285 O O . GLY A 1 169 ? -3.359 -5.890 29.924 1.00 62.72 169 GLY A O 1
ATOM 1286 N N . VAL A 1 170 ? -4.721 -5.559 31.673 1.00 50.03 170 VAL A N 1
ATOM 1287 C CA . VAL A 1 170 ? -3.628 -5.327 32.632 1.00 50.03 170 VAL A CA 1
ATOM 1288 C C . VAL A 1 170 ? -3.315 -6.637 33.352 1.00 50.03 170 VAL A C 1
ATOM 1290 O O . VAL A 1 170 ? -3.841 -6.940 34.423 1.00 50.03 170 VAL A O 1
ATOM 1293 N N . GLY A 1 171 ? -2.462 -7.446 32.723 1.00 38.56 171 GLY A N 1
ATOM 1294 C CA . GLY A 1 171 ? -2.009 -8.718 33.272 1.00 38.56 171 GLY A CA 1
ATOM 1295 C C . GLY A 1 171 ? -1.409 -8.567 34.672 1.00 38.56 171 GLY A C 1
ATOM 1296 O O . GLY A 1 171 ? -0.534 -7.733 34.914 1.00 38.56 171 GLY A O 1
ATOM 1297 N N . LYS A 1 172 ? -1.881 -9.420 35.587 1.00 37.62 172 LYS A N 1
ATOM 1298 C CA . LYS A 1 172 ? -1.189 -9.824 36.813 1.00 37.62 172 LYS A CA 1
ATOM 1299 C C . LYS A 1 172 ? 0.203 -10.328 36.433 1.00 37.62 172 LYS A C 1
ATOM 1301 O O . LYS A 1 172 ? 0.322 -11.494 36.108 1.00 37.62 172 LYS A O 1
ATOM 1306 N N . ASP A 1 173 ? 1.195 -9.448 36.382 1.00 33.59 173 ASP A N 1
ATOM 1307 C CA . ASP A 1 173 ? 2.601 -9.740 36.674 1.00 33.59 173 ASP A CA 1
ATOM 1308 C C . ASP A 1 173 ? 3.447 -8.484 36.449 1.00 33.59 173 ASP A C 1
ATOM 1310 O O . ASP A 1 173 ? 3.791 -8.089 35.335 1.00 33.59 173 ASP A O 1
ATOM 1314 N N . GLY A 1 174 ? 3.816 -7.852 37.563 1.00 27.86 174 GLY A N 1
ATOM 1315 C CA . GLY A 1 174 ? 4.842 -6.825 37.608 1.00 27.86 174 GLY A CA 1
ATOM 1316 C C . GLY A 1 174 ? 6.215 -7.430 37.333 1.00 27.86 174 GLY A C 1
ATOM 1317 O O . GLY A 1 174 ? 6.973 -7.699 38.260 1.00 27.86 174 GLY A O 1
ATOM 1318 N N . ARG A 1 175 ? 6.555 -7.609 36.056 1.00 27.78 175 ARG A N 1
ATOM 1319 C CA . ARG A 1 175 ? 7.935 -7.683 35.568 1.00 27.78 175 ARG A CA 1
ATOM 1320 C C . ARG A 1 175 ? 8.016 -7.053 34.188 1.00 27.78 175 ARG A C 1
ATOM 1322 O O . ARG A 1 175 ? 7.280 -7.396 33.274 1.00 27.78 175 ARG A O 1
ATOM 1329 N N . ALA A 1 176 ? 8.944 -6.114 34.078 1.00 26.41 176 ALA A N 1
ATOM 1330 C CA . ALA A 1 176 ? 9.284 -5.400 32.869 1.00 26.41 176 ALA A CA 1
ATOM 1331 C C . ALA A 1 176 ? 9.436 -6.336 31.657 1.00 26.41 176 ALA A C 1
ATOM 1333 O O . ALA A 1 176 ? 10.364 -7.137 31.591 1.00 26.41 176 ALA A O 1
ATOM 1334 N N . SER A 1 177 ? 8.579 -6.149 30.656 1.00 28.09 177 SER A N 1
ATOM 1335 C CA . SER A 1 177 ? 9.014 -6.184 29.266 1.00 28.09 177 SER A CA 1
ATOM 1336 C C . SER A 1 177 ? 8.190 -5.166 28.484 1.00 28.09 177 SER A C 1
ATOM 1338 O O . SER A 1 177 ? 6.968 -5.249 28.386 1.00 28.09 177 SER A O 1
ATOM 1340 N N . VAL A 1 178 ? 8.878 -4.157 27.963 1.00 28.78 178 VAL A N 1
ATOM 1341 C CA . VAL A 1 178 ? 8.413 -3.347 26.842 1.00 28.78 178 VAL A CA 1
ATOM 1342 C C . VAL A 1 178 ? 8.352 -4.309 25.650 1.00 28.78 178 VAL A C 1
ATOM 1344 O O . VAL A 1 178 ? 9.335 -4.509 24.944 1.00 28.78 178 VAL A O 1
ATOM 1347 N N . GLY A 1 179 ? 7.226 -5.007 25.515 1.00 30.44 179 GLY A N 1
ATOM 1348 C CA . GLY A 1 179 ? 6.971 -6.036 24.512 1.00 30.44 179 GLY A CA 1
ATOM 1349 C C . GLY A 1 179 ? 5.800 -5.616 23.638 1.00 30.44 179 GLY A C 1
ATOM 1350 O O . GLY A 1 179 ? 4.646 -5.781 24.005 1.00 30.44 179 GLY A O 1
ATOM 1351 N N . LYS A 1 180 ? 6.132 -5.014 22.499 1.00 38.62 180 LYS A N 1
ATOM 1352 C CA . LYS A 1 180 ? 5.270 -4.628 21.378 1.00 38.62 180 LYS A CA 1
ATOM 1353 C C . LYS A 1 180 ? 4.020 -5.515 21.182 1.00 38.62 180 LYS A C 1
ATOM 1355 O O . LYS A 1 180 ? 4.104 -6.531 20.502 1.00 38.62 180 LYS A O 1
ATOM 1360 N N . ASN A 1 181 ? 2.842 -5.008 21.544 1.00 47.47 181 ASN A N 1
ATOM 1361 C CA . ASN A 1 181 ? 1.606 -5.305 20.798 1.00 47.47 181 ASN A CA 1
ATOM 1362 C C . ASN A 1 181 ? 1.556 -4.480 19.489 1.00 47.47 181 ASN A C 1
ATOM 1364 O O . ASN A 1 181 ? 0.501 -4.006 19.087 1.00 47.47 181 ASN A O 1
ATOM 1368 N N . SER A 1 182 ? 2.702 -4.255 18.829 1.00 55.94 182 SER A N 1
ATOM 1369 C CA . SER A 1 182 ? 2.761 -3.506 17.569 1.00 55.94 182 SER A CA 1
ATOM 1370 C C . SER A 1 182 ? 2.462 -4.466 16.422 1.00 55.94 182 SER A C 1
ATOM 1372 O O . SER A 1 182 ? 3.316 -5.284 16.070 1.00 55.94 182 SER A O 1
ATOM 1374 N N . GLY A 1 183 ? 1.267 -4.399 15.844 1.00 75.25 183 GLY A N 1
ATOM 1375 C CA . GLY A 1 183 ? 0.905 -5.305 14.762 1.00 75.25 183 GLY A CA 1
ATOM 1376 C C . GLY A 1 183 ? -0.580 -5.272 14.405 1.00 75.25 183 GLY A C 1
ATOM 1377 O O . GLY A 1 183 ? -1.249 -4.271 14.627 1.00 75.25 183 GLY A O 1
ATOM 1378 N N . PRO A 1 184 ? -1.120 -6.366 13.857 1.00 81.38 184 PRO A N 1
ATOM 1379 C CA . PRO A 1 184 ? -2.520 -6.455 13.434 1.00 81.38 184 PRO A CA 1
ATOM 1380 C C . PRO A 1 184 ? -3.535 -6.163 14.550 1.00 81.38 184 PRO A C 1
ATOM 1382 O O . PRO A 1 184 ? -4.564 -5.545 14.301 1.00 81.38 184 PRO A O 1
ATOM 1385 N N . ILE A 1 185 ? -3.234 -6.563 15.790 1.00 85.50 185 ILE A N 1
ATOM 1386 C CA . ILE A 1 185 ? -4.133 -6.374 16.940 1.00 85.50 185 ILE A CA 1
ATOM 1387 C C . ILE A 1 185 ? -4.268 -4.891 17.308 1.00 85.50 185 ILE A C 1
ATOM 1389 O O . ILE A 1 185 ? -5.376 -4.441 17.586 1.00 85.50 185 ILE A O 1
ATOM 1393 N N . SER A 1 186 ? -3.184 -4.106 17.260 1.00 85.19 186 SER A N 1
ATOM 1394 C CA . SER A 1 186 ? -3.274 -2.667 17.538 1.00 85.19 186 SER A CA 1
ATOM 1395 C C . SER A 1 186 ? -4.133 -1.948 16.496 1.00 85.19 186 SER A C 1
ATOM 1397 O O . SER A 1 186 ? -4.949 -1.106 16.852 1.00 85.19 186 SER A O 1
ATOM 1399 N N . ILE A 1 187 ? -4.065 -2.371 15.227 1.00 88.31 187 ILE A N 1
ATOM 1400 C CA . ILE A 1 187 ? -4.957 -1.877 14.165 1.00 88.31 187 ILE A CA 1
ATOM 1401 C C . ILE A 1 187 ? -6.430 -2.193 14.466 1.00 88.31 187 ILE A C 1
ATOM 1403 O O . ILE A 1 187 ? -7.286 -1.327 14.286 1.00 88.31 187 ILE A O 1
ATOM 1407 N N . ILE A 1 188 ? -6.742 -3.408 14.936 1.00 87.44 188 ILE A N 1
ATOM 1408 C CA . ILE A 1 188 ? -8.112 -3.788 15.323 1.00 87.44 188 ILE A CA 1
ATOM 1409 C C . ILE A 1 188 ? -8.609 -2.918 16.477 1.00 87.44 188 ILE A C 1
ATOM 1411 O O . ILE A 1 188 ? -9.726 -2.399 16.407 1.00 87.44 188 ILE A O 1
ATOM 1415 N N . ASN A 1 189 ? -7.785 -2.731 17.509 1.00 86.75 189 ASN A N 1
ATOM 1416 C CA . ASN A 1 189 ? -8.130 -1.910 18.667 1.00 86.75 189 ASN A CA 1
ATOM 1417 C C . ASN A 1 189 ? -8.394 -0.462 18.249 1.00 86.75 189 ASN A C 1
ATOM 1419 O O . ASN A 1 189 ? -9.460 0.065 18.546 1.00 86.75 189 ASN A O 1
ATOM 1423 N N . PHE A 1 190 ? -7.507 0.127 17.448 1.00 86.94 190 PHE A N 1
ATOM 1424 C CA . PHE A 1 190 ? -7.675 1.468 16.892 1.00 86.94 190 PHE A CA 1
ATOM 1425 C C . PHE A 1 190 ? -8.982 1.628 16.105 1.00 86.94 190 PHE A C 1
ATOM 1427 O O . PHE A 1 190 ? -9.734 2.588 16.293 1.00 86.94 190 PHE A O 1
ATOM 1434 N N . CYS A 1 191 ? -9.289 0.682 15.213 1.00 86.88 191 CYS A N 1
ATOM 1435 C CA . CYS A 1 191 ? -10.533 0.716 14.448 1.00 86.88 191 CYS A CA 1
ATOM 1436 C C . CYS A 1 191 ? -11.764 0.561 15.350 1.00 86.88 191 CYS A C 1
ATOM 1438 O O . CYS A 1 191 ? -12.766 1.242 15.127 1.00 86.88 191 CYS A O 1
ATOM 1440 N N . SER A 1 192 ? -11.677 -0.288 16.374 1.00 83.50 192 SER A N 1
ATOM 1441 C CA . SER A 1 192 ? -12.746 -0.498 17.352 1.00 83.50 192 SER A CA 1
ATOM 1442 C C . SER A 1 192 ? -12.986 0.762 18.183 1.00 83.50 192 SER A C 1
ATOM 1444 O O . SER A 1 192 ? -14.116 1.235 18.257 1.00 83.50 192 SER A O 1
ATOM 1446 N N . GLU A 1 193 ? -11.934 1.383 18.716 1.00 82.25 193 GLU A N 1
ATOM 1447 C CA . GLU A 1 193 ? -12.001 2.659 19.438 1.00 82.25 193 GLU A CA 1
ATOM 1448 C C . GLU A 1 193 ? -12.612 3.764 18.574 1.00 82.25 193 GLU A C 1
ATOM 1450 O O . GLU A 1 193 ? -13.512 4.484 19.006 1.00 82.25 193 GLU A O 1
ATOM 1455 N N . ARG A 1 194 ? -12.195 3.867 17.309 1.00 81.25 194 ARG A N 1
ATOM 1456 C CA . ARG A 1 194 ? -12.736 4.869 16.388 1.00 81.25 194 ARG A CA 1
ATOM 1457 C C . ARG A 1 194 ? -14.217 4.629 16.073 1.00 81.25 194 ARG A C 1
ATOM 1459 O O . ARG A 1 194 ? -14.985 5.592 15.989 1.00 81.25 194 ARG A O 1
ATOM 1466 N N . ALA A 1 195 ? -14.625 3.370 15.910 1.00 79.38 195 ALA A N 1
ATOM 1467 C CA . ALA A 1 195 ? -16.025 2.997 15.724 1.00 79.38 195 ALA A CA 1
ATOM 1468 C C . ALA A 1 195 ? -16.866 3.306 16.976 1.00 79.38 195 ALA A C 1
ATOM 1470 O O . ALA A 1 195 ? -18.004 3.766 16.855 1.00 79.38 195 ALA A O 1
ATOM 1471 N N . LEU A 1 196 ? -16.289 3.134 18.169 1.00 74.19 196 LEU A N 1
ATOM 1472 C CA . LEU A 1 196 ? -16.902 3.487 19.454 1.00 74.19 196 LEU A CA 1
ATOM 1473 C C . LEU A 1 196 ? -17.042 5.007 19.652 1.00 74.19 196 LEU A C 1
ATOM 1475 O O . LEU A 1 196 ? -17.971 5.452 20.324 1.00 74.19 196 LEU A O 1
ATOM 1479 N N . MET A 1 197 ? -16.175 5.815 19.033 1.00 74.12 197 MET A N 1
ATOM 1480 C CA . MET A 1 197 ? -16.254 7.286 19.037 1.00 74.12 197 MET A CA 1
ATOM 1481 C C . MET A 1 197 ? -17.299 7.865 18.061 1.00 74.12 197 MET A C 1
ATOM 1483 O O . MET A 1 197 ? -17.365 9.080 17.888 1.00 74.12 197 MET A O 1
ATOM 1487 N N . GLY A 1 198 ? -18.123 7.031 17.415 1.00 62.94 198 GLY A N 1
ATOM 1488 C CA . GLY A 1 198 ? -19.208 7.485 16.534 1.00 62.94 198 GLY A CA 1
ATOM 1489 C C . GLY A 1 198 ? -18.794 7.777 15.087 1.00 62.94 198 GLY A C 1
ATOM 1490 O O . GLY A 1 198 ? -19.618 8.220 14.292 1.00 62.94 198 GLY A O 1
ATOM 1491 N N . ASN A 1 199 ? -17.556 7.464 14.697 1.00 63.44 199 ASN A N 1
ATOM 1492 C CA . ASN A 1 199 ? -17.068 7.618 13.320 1.00 63.44 199 ASN A CA 1
ATOM 1493 C C . ASN A 1 199 ? -17.353 6.369 12.455 1.00 63.44 199 ASN A C 1
ATOM 1495 O O . ASN A 1 199 ? -16.508 5.953 11.664 1.00 63.44 199 ASN A O 1
ATOM 1499 N N . GLN A 1 200 ? -18.514 5.727 12.630 1.00 58.38 200 GLN A N 1
ATOM 1500 C CA . GLN A 1 200 ? -18.806 4.402 12.053 1.00 58.38 200 GLN A CA 1
ATOM 1501 C C . GLN A 1 200 ? -19.020 4.398 10.532 1.00 58.38 200 GLN A C 1
ATOM 1503 O O . GLN A 1 200 ? -18.922 3.346 9.907 1.00 58.38 200 GLN A O 1
ATOM 1508 N N . ALA A 1 201 ? -19.317 5.549 9.925 1.00 57.16 201 ALA A N 1
ATOM 1509 C CA . ALA A 1 201 ? -19.639 5.617 8.499 1.00 57.16 201 ALA A CA 1
ATOM 1510 C C . ALA A 1 201 ? -18.405 5.566 7.577 1.00 57.16 201 ALA A C 1
ATOM 1512 O O . ALA A 1 201 ? -18.548 5.306 6.381 1.00 57.16 201 ALA A O 1
ATOM 1513 N N . ASP A 1 202 ? -17.199 5.761 8.117 1.00 68.62 202 ASP A N 1
ATOM 1514 C CA . ASP A 1 202 ? -15.991 5.902 7.311 1.00 68.62 202 ASP A CA 1
ATOM 1515 C C . ASP A 1 202 ? -15.052 4.707 7.491 1.00 68.62 202 ASP A C 1
ATOM 1517 O O . ASP A 1 202 ? -14.459 4.499 8.550 1.00 68.62 202 ASP A O 1
ATOM 1521 N N . TYR A 1 203 ? -14.849 3.946 6.410 1.00 82.44 203 TYR A N 1
ATOM 1522 C CA . TYR A 1 203 ? -13.731 3.007 6.326 1.00 82.44 203 TYR A CA 1
ATOM 1523 C C . TYR A 1 203 ? -12.420 3.758 6.576 1.00 82.44 203 TYR A C 1
ATOM 1525 O O . TYR A 1 203 ? -12.102 4.717 5.867 1.00 82.44 203 TYR A O 1
ATOM 1533 N N . VAL A 1 204 ? -11.625 3.291 7.538 1.00 84.75 204 VAL A N 1
ATOM 1534 C CA . VAL A 1 204 ? -10.317 3.886 7.815 1.00 84.75 204 VAL A CA 1
ATOM 1535 C C . VAL A 1 204 ? -9.275 3.296 6.865 1.00 84.75 204 VAL A C 1
ATOM 1537 O O . VAL A 1 204 ? -9.105 2.076 6.833 1.00 84.75 204 VAL A O 1
ATOM 1540 N N . PRO A 1 205 ? -8.549 4.114 6.080 1.00 86.88 205 PRO A N 1
ATOM 1541 C CA . PRO A 1 205 ? -7.469 3.595 5.254 1.00 86.88 205 PRO A CA 1
ATOM 1542 C C . PRO A 1 205 ? -6.379 2.953 6.121 1.00 86.88 205 PRO A C 1
ATOM 1544 O O . PRO A 1 205 ? -5.916 3.570 7.078 1.00 86.88 205 PRO A O 1
ATOM 1547 N N . LEU A 1 206 ? -5.909 1.757 5.746 1.00 87.38 206 LEU A N 1
ATOM 1548 C CA . LEU A 1 206 ? -4.935 0.991 6.539 1.00 87.38 206 LEU A CA 1
ATOM 1549 C C . LEU A 1 206 ? -3.671 1.796 6.889 1.00 87.38 206 LEU A C 1
ATOM 1551 O O . LEU A 1 206 ? -3.217 1.758 8.024 1.00 87.38 206 LEU A O 1
ATOM 1555 N N . HIS A 1 207 ? -3.144 2.591 5.954 1.00 85.81 207 HIS A N 1
ATOM 1556 C CA . HIS A 1 207 ? -1.965 3.432 6.200 1.00 85.81 207 HIS A CA 1
ATOM 1557 C C . HIS A 1 207 ? -2.184 4.499 7.290 1.00 85.81 207 HIS A C 1
ATOM 1559 O O . HIS A 1 207 ? -1.224 4.922 7.926 1.00 85.81 207 HIS A O 1
ATOM 1565 N N . VAL A 1 208 ? -3.427 4.954 7.499 1.00 85.94 208 VAL A N 1
ATOM 1566 C CA . VAL A 1 208 ? -3.767 5.878 8.590 1.00 85.94 208 VAL A CA 1
ATOM 1567 C C . VAL A 1 208 ? -3.686 5.129 9.910 1.00 85.94 208 VAL A C 1
ATOM 1569 O O . VAL A 1 208 ? -2.959 5.571 10.787 1.00 85.94 208 VAL A O 1
ATOM 1572 N N . ALA A 1 209 ? -4.346 3.972 10.014 1.00 87.69 209 ALA A N 1
ATOM 1573 C CA . ALA A 1 209 ? -4.303 3.145 11.219 1.00 87.69 209 ALA A CA 1
ATOM 1574 C C . ALA A 1 209 ? -2.868 2.721 11.574 1.00 87.69 209 ALA A C 1
ATOM 1576 O O . ALA A 1 209 ? -2.452 2.837 12.717 1.00 87.69 209 ALA A O 1
ATOM 1577 N N . MET A 1 210 ? -2.070 2.320 10.579 1.00 88.31 210 MET A N 1
ATOM 1578 C CA . MET A 1 210 ? -0.660 1.973 10.777 1.00 88.31 210 MET A CA 1
ATOM 1579 C C . MET A 1 210 ? 0.171 3.141 11.305 1.00 88.31 210 MET A C 1
ATOM 1581 O O . MET A 1 210 ? 1.065 2.933 12.118 1.00 88.31 210 MET A O 1
ATOM 1585 N N . ARG A 1 211 ? -0.109 4.367 10.855 1.00 86.12 211 ARG A N 1
ATOM 1586 C CA . ARG A 1 211 ? 0.598 5.559 11.328 1.00 86.12 211 ARG A CA 1
ATOM 1587 C C . ARG A 1 211 ? 0.225 5.908 12.766 1.00 86.12 211 ARG A C 1
ATOM 1589 O O . ARG A 1 211 ? 1.132 6.183 13.541 1.00 86.12 211 ARG A O 1
ATOM 1596 N N . GLU A 1 212 ? -1.064 5.898 13.102 1.00 86.19 212 GLU A N 1
ATOM 1597 C CA . GLU A 1 212 ? -1.529 6.190 14.469 1.00 86.19 212 GLU A CA 1
ATOM 1598 C C . GLU A 1 212 ? -0.976 5.154 15.459 1.00 86.19 212 GLU A C 1
ATOM 1600 O O . GLU A 1 212 ? -0.398 5.506 16.482 1.00 86.19 212 GLU A O 1
ATOM 1605 N N . GLU A 1 213 ? -1.008 3.877 15.076 1.00 86.31 213 GLU A N 1
ATOM 1606 C CA . GLU A 1 213 ? -0.548 2.767 15.915 1.00 86.31 213 GLU A CA 1
ATOM 1607 C C . GLU A 1 213 ? 0.959 2.488 15.817 1.00 86.31 213 GLU A C 1
ATOM 1609 O O . GLU A 1 213 ? 1.452 1.490 16.346 1.00 86.31 213 GLU A O 1
ATOM 1614 N N . SER A 1 214 ? 1.719 3.343 15.122 1.00 84.00 214 SER A N 1
ATOM 1615 C CA . SER A 1 214 ? 3.170 3.181 14.930 1.00 84.00 214 SER A CA 1
ATOM 1616 C C . SER A 1 214 ? 3.577 1.790 14.403 1.00 84.00 214 SER A C 1
ATOM 1618 O O . SER A 1 214 ? 4.619 1.234 14.763 1.00 84.00 214 SER A O 1
ATOM 1620 N N . VAL A 1 215 ? 2.756 1.213 13.525 1.00 84.44 215 VAL A N 1
ATOM 1621 C CA . VAL A 1 215 ? 2.971 -0.096 12.905 1.00 84.44 215 VAL A CA 1
ATOM 1622 C C . VAL A 1 215 ? 3.741 0.076 11.595 1.00 84.44 215 VAL A C 1
ATOM 1624 O O . VAL A 1 215 ? 3.208 0.545 10.594 1.00 84.44 215 VAL A O 1
ATOM 1627 N N . ALA A 1 216 ? 5.003 -0.355 11.586 1.00 76.62 216 ALA A N 1
ATOM 1628 C CA . ALA A 1 216 ? 5.895 -0.265 10.42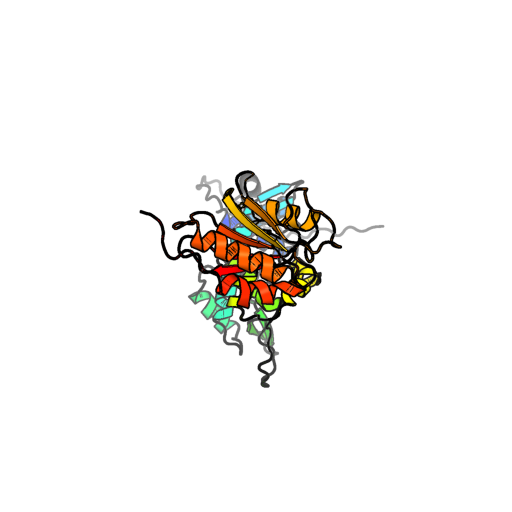2 1.00 76.62 216 ALA A CA 1
ATOM 1629 C C . ALA A 1 216 ? 5.987 -1.558 9.582 1.00 76.62 216 ALA A C 1
ATOM 1631 O O . ALA A 1 216 ? 6.704 -1.587 8.585 1.00 76.62 216 ALA A O 1
ATOM 1632 N N . SER A 1 217 ? 5.314 -2.644 9.977 1.00 76.75 217 SER A N 1
ATOM 1633 C CA . SER A 1 217 ? 5.456 -3.945 9.305 1.00 76.75 217 SER A CA 1
ATOM 1634 C C . SER A 1 217 ? 4.679 -3.998 7.984 1.00 76.75 217 SER A C 1
ATOM 1636 O O . SER A 1 217 ? 3.455 -3.873 7.967 1.00 76.75 217 SER A O 1
ATOM 1638 N N . GLU A 1 218 ? 5.385 -4.260 6.881 1.00 70.81 218 GLU A N 1
ATOM 1639 C CA . GLU A 1 218 ? 4.792 -4.488 5.552 1.00 70.81 218 GLU A CA 1
ATOM 1640 C C . GLU A 1 218 ? 3.906 -5.751 5.504 1.00 70.81 218 GLU A C 1
ATOM 1642 O O . GLU A 1 218 ? 3.032 -5.867 4.645 1.00 70.81 218 GLU A O 1
ATOM 1647 N N . GLY A 1 219 ? 4.089 -6.685 6.448 1.00 81.25 219 GLY A N 1
ATOM 1648 C CA . GLY A 1 219 ? 3.320 -7.931 6.547 1.00 81.25 219 GLY A CA 1
ATOM 1649 C C . GLY A 1 219 ? 1.918 -7.779 7.144 1.00 81.25 219 GLY A C 1
ATOM 1650 O O . GLY A 1 219 ? 1.106 -8.686 7.011 1.00 81.25 219 GLY A O 1
ATOM 1651 N N . VAL A 1 220 ? 1.588 -6.628 7.736 1.00 84.75 220 VAL A N 1
ATOM 1652 C CA . VAL A 1 220 ? 0.350 -6.447 8.523 1.00 84.75 220 VAL A CA 1
ATOM 1653 C C . VAL A 1 220 ? -0.915 -6.670 7.706 1.00 84.75 220 VAL A C 1
ATOM 1655 O O . VAL A 1 220 ? -1.880 -7.226 8.218 1.00 84.75 220 VAL A O 1
ATOM 1658 N N . LEU A 1 221 ? -0.921 -6.276 6.429 1.00 82.75 221 LEU A N 1
ATOM 1659 C CA . LEU A 1 221 ? -2.066 -6.546 5.559 1.00 82.75 221 LEU A CA 1
ATOM 1660 C C . LEU A 1 221 ? -2.276 -8.053 5.373 1.00 82.75 221 LEU A C 1
ATOM 1662 O O . LEU A 1 221 ? -3.415 -8.506 5.389 1.00 82.75 221 LEU A O 1
ATOM 1666 N N . ARG A 1 222 ? -1.189 -8.813 5.206 1.00 83.81 222 ARG A N 1
ATOM 1667 C CA . ARG A 1 222 ? -1.254 -10.268 5.068 1.00 83.81 222 ARG A CA 1
ATOM 1668 C C . ARG A 1 222 ? -1.790 -10.890 6.350 1.00 83.81 222 ARG A C 1
ATOM 1670 O O . ARG A 1 222 ? -2.742 -11.650 6.291 1.00 83.81 222 ARG A O 1
ATOM 1677 N N . ASP A 1 223 ? -1.263 -10.479 7.497 1.00 84.31 223 ASP A N 1
ATOM 1678 C CA . ASP A 1 223 ? -1.696 -11.005 8.791 1.00 84.31 223 ASP A CA 1
ATOM 1679 C C . ASP A 1 223 ? -3.181 -10.702 9.082 1.00 84.31 223 ASP A C 1
ATOM 1681 O O . ASP A 1 223 ? -3.897 -11.554 9.605 1.00 84.31 223 ASP A O 1
ATOM 1685 N N . LEU A 1 224 ? -3.667 -9.506 8.716 1.00 84.88 224 LEU A N 1
ATOM 1686 C CA . LEU A 1 224 ? -5.074 -9.107 8.875 1.00 84.88 224 LEU A CA 1
ATOM 1687 C C . LEU A 1 224 ? -6.031 -9.881 7.957 1.00 84.88 224 LEU A C 1
ATOM 1689 O O . LEU A 1 224 ? -7.183 -10.096 8.329 1.00 84.88 224 LEU A O 1
ATOM 1693 N N . VAL A 1 225 ? -5.580 -10.253 6.757 1.00 84.06 225 VAL A N 1
ATOM 1694 C CA . VAL A 1 225 ? -6.403 -10.934 5.745 1.00 84.06 225 VAL A CA 1
ATOM 1695 C C . VAL A 1 225 ? -6.373 -12.451 5.925 1.00 84.06 225 VAL A C 1
ATOM 1697 O O . VAL A 1 225 ? -7.419 -13.088 5.833 1.00 84.06 225 VAL A O 1
ATOM 1700 N N . ASP A 1 226 ? -5.201 -13.020 6.202 1.00 83.00 226 ASP A N 1
ATOM 1701 C CA . ASP A 1 226 ? -4.992 -14.470 6.232 1.00 83.00 226 ASP A CA 1
ATOM 1702 C C . ASP A 1 226 ? -5.406 -15.093 7.574 1.00 83.00 226 ASP A C 1
ATOM 1704 O O . ASP A 1 226 ? -5.668 -16.294 7.649 1.00 83.00 226 ASP A O 1
ATOM 1708 N N . SER A 1 227 ? -5.496 -14.296 8.645 1.00 81.00 227 SER A N 1
ATOM 1709 C CA . SER A 1 227 ? -5.976 -14.777 9.940 1.00 81.00 227 SER A CA 1
ATOM 1710 C C . SER A 1 227 ? -7.504 -14.765 10.016 1.00 81.00 227 SER A C 1
ATOM 1712 O O . SER A 1 227 ? -8.148 -13.711 10.046 1.00 81.00 227 SER A O 1
ATOM 1714 N N . GLU A 1 228 ? -8.102 -15.953 10.115 1.00 79.69 228 GLU A N 1
ATOM 1715 C CA . GLU A 1 228 ? -9.552 -16.129 10.260 1.00 79.69 228 GLU A CA 1
ATOM 1716 C C . GLU A 1 228 ? -10.100 -15.474 11.545 1.00 79.69 228 GLU A C 1
ATOM 1718 O O . GLU A 1 228 ? -11.224 -14.976 11.577 1.00 79.69 228 GLU A O 1
ATOM 1723 N N . GLU A 1 229 ? -9.305 -15.435 12.617 1.00 81.25 229 GLU A N 1
ATOM 1724 C CA . GLU A 1 229 ? -9.702 -14.833 13.896 1.00 81.25 229 GLU A CA 1
ATOM 1725 C C . GLU A 1 229 ? -9.708 -13.300 13.847 1.00 81.25 229 GLU A C 1
ATOM 1727 O O . GLU A 1 229 ? -10.567 -12.657 14.457 1.00 81.25 229 GLU A O 1
ATOM 1732 N N . LEU A 1 230 ? -8.762 -12.707 13.111 1.00 80.38 230 LEU A N 1
ATOM 1733 C CA . LEU A 1 230 ? -8.635 -11.254 12.974 1.00 80.38 230 LEU A CA 1
ATOM 1734 C C . LEU A 1 230 ? -9.626 -10.705 11.942 1.00 80.38 230 LEU A C 1
ATOM 1736 O O . LEU A 1 230 ? -10.280 -9.690 12.183 1.00 80.38 230 LEU A O 1
ATOM 1740 N N . SER A 1 231 ? -9.802 -11.411 10.824 1.00 75.31 231 SER A N 1
ATOM 1741 C CA . SER A 1 231 ? -10.738 -11.029 9.759 1.00 75.31 231 SER A CA 1
ATOM 1742 C C . SER A 1 231 ? -12.207 -11.057 10.201 1.00 75.31 231 SER A C 1
ATOM 1744 O O . SER A 1 231 ? -13.019 -10.312 9.659 1.00 75.31 231 SER A O 1
ATOM 1746 N N . LYS A 1 232 ? -12.564 -11.830 11.239 1.00 81.62 232 LYS A N 1
ATOM 1747 C CA . LYS A 1 232 ? -13.901 -11.785 11.868 1.00 81.62 232 LYS A CA 1
ATOM 1748 C C . LYS A 1 232 ? -14.178 -10.490 12.640 1.00 81.62 232 LYS A C 1
ATOM 1750 O O . LYS A 1 232 ? -15.339 -10.181 12.894 1.00 81.62 232 LYS A O 1
ATOM 1755 N N . GLN A 1 233 ? -13.139 -9.748 13.030 1.00 81.69 233 GLN A N 1
ATOM 1756 C CA . GLN A 1 233 ? -13.258 -8.541 13.859 1.00 81.69 233 GLN A CA 1
ATOM 1757 C C . GLN A 1 233 ? -13.277 -7.245 13.041 1.00 81.69 233 GLN A C 1
ATOM 1759 O O . GLN A 1 233 ? -13.712 -6.213 13.545 1.00 81.69 233 GLN A O 1
ATOM 1764 N N . LEU A 1 234 ? -12.838 -7.284 11.780 1.00 81.00 234 LEU A N 1
ATOM 1765 C CA . LEU A 1 234 ? -12.786 -6.121 10.897 1.00 81.00 234 LEU A CA 1
ATOM 1766 C C . LEU A 1 234 ? -13.462 -6.407 9.562 1.00 81.00 234 LEU A C 1
ATOM 1768 O O . LEU A 1 234 ? -13.166 -7.389 8.890 1.00 81.00 234 LEU A O 1
ATOM 1772 N N . GLN A 1 235 ? -14.284 -5.467 9.099 1.00 81.38 235 GLN A N 1
ATOM 1773 C CA . GLN A 1 235 ? -14.720 -5.472 7.710 1.00 81.38 235 GLN A CA 1
ATOM 1774 C C . GLN A 1 235 ? -13.629 -4.852 6.825 1.00 81.38 235 GLN A C 1
ATOM 1776 O O . GLN A 1 235 ? -13.498 -3.630 6.729 1.00 81.38 235 GLN A O 1
ATOM 1781 N N . ILE A 1 236 ? -12.845 -5.692 6.150 1.00 79.50 236 ILE A N 1
ATOM 1782 C CA . ILE A 1 236 ? -11.787 -5.239 5.241 1.00 79.50 236 ILE A CA 1
ATOM 1783 C C . ILE A 1 236 ? -12.390 -4.953 3.860 1.00 79.50 236 ILE A C 1
ATOM 1785 O O . ILE A 1 236 ? -12.863 -5.854 3.170 1.00 79.50 236 ILE A O 1
ATOM 1789 N N . ARG A 1 237 ? -12.353 -3.686 3.428 1.00 79.62 237 ARG A N 1
ATOM 1790 C CA . ARG A 1 237 ? -12.761 -3.273 2.078 1.00 79.62 237 ARG A CA 1
ATOM 1791 C C . ARG A 1 237 ? -11.546 -2.911 1.236 1.00 79.62 237 ARG A C 1
ATOM 1793 O O . ARG A 1 237 ? -10.894 -1.894 1.465 1.00 79.62 237 ARG A O 1
ATOM 1800 N N . PHE A 1 238 ? -11.299 -3.691 0.191 1.00 76.06 238 PHE A N 1
ATOM 1801 C CA . PHE A 1 238 ? -10.319 -3.330 -0.826 1.00 76.06 238 PHE A CA 1
ATOM 1802 C C . PHE A 1 238 ? -10.878 -2.199 -1.694 1.00 76.06 238 PHE A C 1
ATOM 1804 O O . PHE A 1 238 ? -11.904 -2.342 -2.356 1.00 76.06 238 PHE A O 1
ATOM 1811 N N . SER A 1 239 ? -10.204 -1.051 -1.680 1.00 60.59 239 SER A N 1
ATOM 1812 C CA . SER A 1 239 ? -10.514 0.076 -2.556 1.00 60.59 239 SER A CA 1
ATOM 1813 C C . SER A 1 239 ? -9.298 0.379 -3.415 1.00 60.59 239 SER A C 1
ATOM 1815 O O . SER A 1 239 ? -8.363 1.044 -2.970 1.00 60.59 239 SER A O 1
ATOM 1817 N N . VAL A 1 240 ? -9.334 -0.040 -4.676 1.00 56.84 240 VAL A N 1
ATOM 1818 C CA . VAL A 1 240 ? -8.379 0.442 -5.673 1.00 56.84 240 VAL A CA 1
ATOM 1819 C C . VAL A 1 240 ? -8.864 1.810 -6.138 1.00 56.84 240 VAL A C 1
ATOM 1821 O O . VAL A 1 240 ? -9.783 1.920 -6.948 1.00 56.84 240 VAL A O 1
ATOM 1824 N N . ARG A 1 241 ? -8.257 2.880 -5.616 1.00 46.88 241 ARG A N 1
ATOM 1825 C CA . ARG A 1 241 ? -8.402 4.203 -6.229 1.00 46.88 241 ARG A CA 1
ATOM 1826 C C . ARG A 1 241 ? -7.550 4.212 -7.491 1.00 46.88 241 ARG A C 1
ATOM 1828 O O . ARG A 1 241 ? -6.393 4.624 -7.457 1.00 46.88 241 ARG A O 1
ATOM 1835 N N . LEU A 1 242 ? -8.120 3.752 -8.602 1.00 45.97 242 LEU A N 1
ATOM 1836 C CA . LEU A 1 242 ? -7.602 4.127 -9.910 1.00 45.97 242 LEU A CA 1
ATOM 1837 C C . LEU A 1 242 ? -7.711 5.652 -9.956 1.00 45.97 242 LEU A C 1
ATOM 1839 O O . LEU A 1 242 ? -8.820 6.188 -9.988 1.00 45.97 242 LEU A O 1
ATOM 1843 N N . ARG A 1 243 ? -6.575 6.362 -9.853 1.00 46.53 243 ARG A N 1
ATOM 1844 C CA . ARG A 1 243 ? -6.558 7.804 -10.132 1.00 46.53 243 ARG A CA 1
ATOM 1845 C C . ARG A 1 243 ? -7.304 8.003 -11.456 1.00 46.53 243 ARG A C 1
ATOM 1847 O O . ARG A 1 243 ? -7.099 7.180 -12.357 1.00 46.53 243 ARG A O 1
ATOM 1854 N N . PRO A 1 244 ? -8.171 9.027 -11.583 1.00 44.16 244 PRO A N 1
ATOM 1855 C CA . PRO A 1 244 ? -8.797 9.312 -12.867 1.00 44.16 244 PRO A CA 1
ATOM 1856 C C . PRO A 1 244 ? -7.686 9.334 -13.914 1.00 44.16 244 PRO A C 1
ATOM 1858 O O . PRO A 1 244 ? -6.638 9.939 -13.663 1.00 44.16 244 PRO A O 1
ATOM 1861 N N . LYS A 1 245 ? -7.876 8.578 -15.009 1.00 58.12 245 LYS A N 1
ATOM 1862 C CA . LYS A 1 245 ? -6.913 8.511 -16.115 1.00 58.12 245 LYS A CA 1
ATOM 1863 C C . LYS A 1 245 ? -6.422 9.933 -16.366 1.00 58.12 245 LYS A C 1
ATOM 1865 O O . LYS A 1 245 ? -7.260 10.824 -16.527 1.00 58.12 245 LYS A O 1
ATOM 1870 N N . ARG A 1 246 ? -5.097 10.139 -16.312 1.00 66.31 246 ARG A N 1
ATOM 1871 C CA . ARG A 1 246 ? -4.444 11.420 -16.636 1.00 66.31 246 ARG A CA 1
ATOM 1872 C C . ARG A 1 246 ? -5.178 12.012 -17.844 1.00 66.31 246 ARG A C 1
ATOM 1874 O O . ARG A 1 246 ? -5.467 11.226 -18.742 1.00 66.31 246 ARG A O 1
ATOM 1881 N N . PRO A 1 247 ? -5.559 13.302 -17.881 1.00 77.00 247 PRO A N 1
ATOM 1882 C CA . PRO A 1 247 ? -6.211 13.851 -19.070 1.00 77.00 247 PRO A CA 1
ATOM 1883 C C . PRO A 1 247 ? -5.367 13.528 -20.302 1.00 77.00 247 PRO A C 1
ATOM 1885 O O . PRO A 1 247 ? -4.152 13.390 -20.181 1.00 77.00 247 PRO A O 1
ATOM 1888 N N . VAL A 1 248 ? -6.005 13.362 -21.461 1.00 80.12 248 VAL A N 1
ATOM 1889 C CA . VAL A 1 248 ? -5.266 13.044 -22.685 1.00 80.12 248 VAL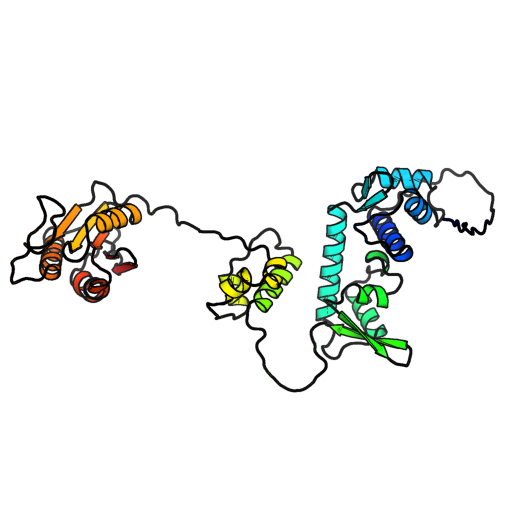 A CA 1
ATOM 1890 C C . VAL A 1 248 ? -4.231 14.144 -22.931 1.00 80.12 248 VAL A C 1
ATOM 1892 O O . VAL A 1 248 ? -4.610 15.309 -23.069 1.00 80.12 248 VAL A O 1
ATOM 1895 N N . THR A 1 249 ? -2.945 13.794 -22.959 1.00 85.25 249 THR A N 1
ATOM 1896 C CA . THR A 1 249 ? -1.853 14.751 -23.190 1.00 85.25 249 THR A CA 1
ATOM 1897 C C . THR A 1 249 ? -1.159 14.495 -24.521 1.00 85.25 249 THR A C 1
ATOM 1899 O O . THR A 1 249 ? -1.154 13.382 -25.047 1.00 85.25 249 THR A O 1
ATOM 1902 N N . ASN A 1 250 ? -0.582 15.555 -25.086 1.00 92.06 250 ASN A N 1
ATOM 1903 C CA . ASN A 1 250 ? 0.343 15.448 -26.209 1.00 92.06 250 ASN A CA 1
ATOM 1904 C C . ASN A 1 250 ? 1.763 15.377 -25.648 1.00 92.06 250 ASN A C 1
ATOM 1906 O O . ASN A 1 250 ? 2.089 16.140 -24.735 1.00 92.06 250 ASN A O 1
ATOM 1910 N N . ALA A 1 251 ? 2.595 14.509 -26.213 1.00 94.06 251 ALA A N 1
ATOM 1911 C CA . ALA A 1 251 ? 3.980 14.356 -25.789 1.00 94.06 251 ALA A CA 1
ATOM 1912 C C . ALA A 1 251 ? 4.944 14.150 -26.966 1.00 94.06 251 ALA A C 1
ATOM 1914 O O . ALA A 1 251 ? 4.565 13.625 -28.016 1.00 94.06 251 ALA A O 1
ATOM 1915 N N . PHE A 1 252 ? 6.216 14.480 -26.751 1.00 95.75 252 PHE A N 1
ATOM 1916 C CA . PHE A 1 252 ? 7.334 13.985 -27.548 1.00 95.75 252 PHE A CA 1
ATOM 1917 C C . PHE A 1 252 ? 7.894 12.724 -26.896 1.00 95.75 252 PHE A C 1
ATOM 1919 O O . PHE A 1 252 ? 8.492 12.771 -25.823 1.00 95.75 252 PHE A O 1
ATOM 1926 N N . CYS A 1 253 ? 7.691 11.586 -27.550 1.00 96.69 253 CYS A N 1
ATOM 1927 C CA . CYS A 1 253 ? 8.098 10.280 -27.056 1.00 96.69 253 CYS A CA 1
ATOM 1928 C C . CYS A 1 253 ? 9.348 9.797 -27.788 1.00 96.69 253 CYS A C 1
ATOM 1930 O O . CYS A 1 253 ? 9.310 9.562 -28.998 1.00 96.69 253 CYS A O 1
ATOM 1932 N N . PHE A 1 254 ? 10.427 9.586 -27.043 1.00 97.25 254 PHE A N 1
ATOM 1933 C CA . PHE A 1 254 ? 11.652 8.960 -27.519 1.00 97.25 254 PHE A CA 1
ATOM 1934 C C . PHE A 1 254 ? 11.723 7.523 -27.012 1.00 97.25 254 PHE A C 1
ATOM 1936 O O . PHE A 1 254 ? 11.707 7.290 -25.808 1.00 97.25 254 PHE A O 1
ATOM 1943 N N . VAL A 1 255 ? 11.800 6.556 -27.918 1.00 96.88 255 VAL A N 1
ATOM 1944 C CA . VAL A 1 255 ? 11.707 5.128 -27.600 1.00 96.88 255 VAL A CA 1
ATOM 1945 C C . VAL A 1 255 ? 13.014 4.427 -27.951 1.00 96.88 255 VAL A C 1
ATOM 1947 O O . VAL A 1 255 ? 13.461 4.502 -29.097 1.00 96.88 255 VAL A O 1
ATOM 1950 N N . ASP A 1 256 ? 13.584 3.707 -26.986 1.00 96.12 256 ASP A N 1
ATOM 1951 C CA . ASP A 1 256 ? 14.665 2.748 -27.229 1.00 96.12 256 ASP A CA 1
ATOM 1952 C C . ASP A 1 256 ? 14.095 1.414 -27.728 1.00 96.12 256 ASP A C 1
ATOM 1954 O O . ASP A 1 256 ? 13.817 0.501 -26.952 1.00 96.12 256 ASP A O 1
ATOM 1958 N N . GLY A 1 257 ? 13.895 1.304 -29.039 1.00 94.56 257 GLY A N 1
ATOM 1959 C CA . GLY A 1 257 ? 13.327 0.122 -29.688 1.00 94.56 257 GLY A CA 1
ATOM 1960 C C . GLY A 1 257 ? 14.230 -1.116 -29.680 1.00 94.56 257 GLY A C 1
ATOM 1961 O O . GLY A 1 257 ? 13.805 -2.159 -30.170 1.00 94.56 257 GLY A O 1
ATOM 1962 N N . ASP A 1 258 ? 15.458 -1.033 -29.156 1.00 92.75 258 ASP A N 1
ATOM 1963 C CA . ASP A 1 258 ? 16.270 -2.227 -28.884 1.00 92.75 258 ASP A CA 1
ATOM 1964 C C . ASP A 1 258 ? 15.909 -2.856 -27.526 1.00 92.75 258 ASP A C 1
ATOM 1966 O O . ASP A 1 258 ? 15.977 -4.068 -27.337 1.00 92.75 258 ASP A O 1
ATOM 1970 N N . GLU A 1 259 ? 15.445 -2.028 -26.591 1.00 90.25 259 GLU A N 1
ATOM 1971 C CA . GLU A 1 259 ? 15.184 -2.403 -25.202 1.00 90.25 259 GLU A CA 1
ATOM 1972 C C . GLU A 1 259 ? 13.703 -2.645 -24.893 1.00 90.25 259 GLU A C 1
ATOM 1974 O O . GLU A 1 259 ? 13.371 -3.384 -23.961 1.00 90.25 259 GLU A O 1
ATOM 1979 N N . ILE A 1 260 ? 12.790 -2.023 -25.642 1.00 91.25 260 ILE A N 1
ATOM 1980 C CA . ILE A 1 260 ? 11.349 -2.146 -25.414 1.00 91.25 260 ILE A CA 1
ATOM 1981 C C . ILE A 1 260 ? 10.611 -2.568 -26.686 1.00 91.25 260 ILE A C 1
ATOM 1983 O O . ILE A 1 260 ? 10.729 -1.943 -27.732 1.00 91.25 260 ILE A O 1
ATOM 1987 N N . GLY A 1 261 ? 9.811 -3.634 -26.590 1.00 90.44 261 GLY A N 1
ATOM 1988 C CA . GLY A 1 261 ? 9.017 -4.141 -27.712 1.00 90.44 261 GLY A CA 1
ATOM 1989 C C . GLY A 1 261 ? 7.766 -3.305 -28.007 1.00 90.44 261 GLY A C 1
ATOM 1990 O O . GLY A 1 261 ? 7.295 -2.544 -27.164 1.00 90.44 261 GLY A O 1
ATOM 1991 N N . LEU A 1 262 ? 7.190 -3.486 -29.202 1.00 92.19 262 LEU A N 1
ATOM 1992 C CA . LEU A 1 262 ? 6.010 -2.744 -29.676 1.00 92.19 262 LEU A CA 1
ATOM 1993 C C . LEU A 1 262 ? 4.836 -2.773 -28.685 1.00 92.19 262 LEU A C 1
ATOM 1995 O O . LEU A 1 262 ? 4.313 -1.720 -28.339 1.00 92.19 262 LEU A O 1
ATOM 1999 N N . GLU A 1 263 ? 4.490 -3.955 -28.174 1.00 92.69 263 GLU A N 1
ATOM 2000 C CA . GLU A 1 263 ? 3.380 -4.143 -27.226 1.00 92.69 263 GLU A CA 1
ATOM 2001 C C . GLU A 1 263 ? 3.573 -3.340 -25.935 1.00 92.69 263 GLU A C 1
ATOM 2003 O O . GLU A 1 263 ? 2.635 -2.746 -25.411 1.00 92.69 263 GLU A O 1
ATOM 2008 N N . ALA A 1 264 ? 4.810 -3.282 -25.443 1.00 92.44 264 ALA A N 1
ATOM 2009 C CA . ALA A 1 264 ? 5.156 -2.536 -24.246 1.00 92.44 264 ALA A CA 1
ATOM 2010 C C . ALA A 1 264 ? 5.099 -1.018 -24.484 1.00 92.44 264 ALA A C 1
ATOM 2012 O O . ALA A 1 264 ? 4.647 -0.283 -23.609 1.00 92.44 264 ALA A O 1
ATOM 2013 N N . VAL A 1 265 ? 5.487 -0.545 -25.674 1.00 93.38 265 VAL A N 1
ATOM 2014 C CA . VAL A 1 265 ? 5.316 0.866 -26.055 1.00 93.38 265 VAL A CA 1
ATOM 2015 C C . VAL A 1 265 ? 3.838 1.235 -26.112 1.00 93.38 265 VAL A C 1
ATOM 2017 O O . VAL A 1 265 ? 3.451 2.257 -25.555 1.00 93.38 265 VAL A O 1
ATOM 2020 N N . ASP A 1 266 ? 3.008 0.400 -26.734 1.00 92.56 266 ASP A N 1
ATOM 2021 C CA . ASP A 1 266 ? 1.574 0.663 -26.875 1.00 92.56 266 ASP A CA 1
ATOM 2022 C C . ASP A 1 266 ? 0.851 0.596 -25.512 1.00 92.56 266 ASP A C 1
ATOM 2024 O O . ASP A 1 266 ? -0.057 1.389 -25.242 1.00 92.56 266 ASP A O 1
ATOM 2028 N N . ALA A 1 267 ? 1.296 -0.285 -24.608 1.00 90.00 267 ALA A N 1
ATOM 2029 C CA . ALA A 1 267 ? 0.829 -0.325 -23.224 1.00 90.00 267 ALA A CA 1
ATOM 2030 C C . ALA A 1 267 ? 1.169 0.971 -22.469 1.00 90.00 267 ALA A C 1
ATOM 2032 O O . ALA A 1 267 ? 0.268 1.596 -21.909 1.00 90.00 267 ALA A O 1
ATOM 2033 N N . ILE A 1 268 ? 2.428 1.427 -22.524 1.00 90.94 268 ILE A N 1
ATOM 2034 C CA . ILE A 1 268 ? 2.846 2.698 -21.908 1.00 90.94 268 ILE A CA 1
ATOM 2035 C C . ILE A 1 268 ? 2.069 3.869 -22.517 1.00 90.94 268 ILE A C 1
ATOM 2037 O O . ILE A 1 268 ? 1.618 4.749 -21.787 1.00 90.94 268 ILE A O 1
ATOM 2041 N N . TRP A 1 269 ? 1.864 3.876 -23.837 1.00 91.50 269 TRP A N 1
ATOM 2042 C CA . TRP A 1 269 ? 1.106 4.914 -24.539 1.00 91.50 269 TRP A CA 1
ATOM 2043 C C . TRP A 1 269 ? -0.319 5.046 -23.996 1.00 91.50 269 TRP A C 1
ATOM 2045 O O . TRP A 1 269 ? -0.790 6.147 -23.700 1.00 91.50 269 TRP A O 1
ATOM 2055 N N . LYS A 1 270 ? -0.988 3.904 -23.803 1.00 89.62 270 LYS A N 1
ATOM 2056 C CA . LYS A 1 270 ? -2.339 3.824 -23.243 1.00 89.62 270 LYS A CA 1
ATOM 2057 C C . LYS A 1 270 ? -2.380 4.199 -21.760 1.00 89.62 270 LYS A C 1
ATOM 2059 O O . LYS A 1 270 ? -3.303 4.896 -21.342 1.00 89.62 270 LYS A O 1
ATOM 2064 N N . GLU A 1 271 ? -1.414 3.749 -20.963 1.00 86.44 271 GLU A N 1
ATOM 2065 C CA . GLU A 1 271 ? -1.345 4.036 -19.522 1.00 86.44 271 GLU A CA 1
ATOM 2066 C C . GLU A 1 271 ? -1.039 5.506 -19.227 1.00 86.44 271 GLU A C 1
ATOM 2068 O O . GLU A 1 271 ? -1.647 6.101 -18.336 1.00 86.44 271 GLU A O 1
ATOM 2073 N N . MET A 1 272 ? -0.161 6.118 -20.022 1.00 87.56 272 MET A N 1
ATOM 2074 C CA . MET A 1 272 ? 0.146 7.549 -19.964 1.00 87.56 272 MET A CA 1
ATOM 2075 C C . MET A 1 272 ? -0.966 8.420 -20.572 1.00 87.56 272 MET A C 1
ATOM 2077 O O . MET A 1 272 ? -0.901 9.643 -20.465 1.00 87.56 272 MET A O 1
ATOM 2081 N N . ASN A 1 273 ? -1.994 7.793 -21.157 1.00 88.69 273 ASN A N 1
ATOM 2082 C CA . ASN A 1 273 ? -3.120 8.416 -21.850 1.00 88.69 273 ASN A CA 1
ATOM 2083 C C . ASN A 1 273 ? -2.671 9.426 -22.923 1.00 88.69 273 ASN A C 1
ATOM 2085 O O . ASN A 1 273 ? -3.158 10.554 -22.981 1.00 88.69 273 ASN A O 1
ATOM 2089 N N . LEU A 1 274 ? -1.709 9.026 -23.756 1.00 91.75 274 LEU A N 1
ATOM 2090 C CA . LEU A 1 274 ? -1.158 9.881 -24.805 1.00 91.75 274 LEU A CA 1
ATOM 2091 C C . LEU A 1 274 ? -2.108 9.974 -25.998 1.00 91.75 274 LEU A C 1
ATOM 2093 O O . LEU A 1 274 ? -2.702 8.983 -26.423 1.00 91.75 274 LEU A O 1
ATOM 2097 N N . SER A 1 275 ? -2.235 11.175 -26.555 1.00 92.31 275 SER A N 1
ATOM 2098 C CA . SER A 1 275 ? -3.062 11.419 -27.735 1.00 92.31 275 SER A CA 1
ATOM 2099 C C . SER A 1 275 ? -2.376 10.944 -29.019 1.00 92.31 275 SER A C 1
ATOM 2101 O O . SER A 1 275 ? -1.145 10.892 -29.092 1.00 92.31 275 SER A O 1
ATOM 2103 N N . ASP A 1 276 ? -3.162 10.736 -30.076 1.00 90.69 276 ASP A N 1
ATOM 2104 C CA . ASP A 1 276 ? -2.662 10.444 -31.428 1.00 90.69 276 ASP A CA 1
ATOM 2105 C C . ASP A 1 276 ? -1.873 11.610 -32.058 1.00 90.69 276 ASP A C 1
ATOM 2107 O O . ASP A 1 276 ? -1.210 11.434 -33.076 1.00 90.69 276 ASP A O 1
ATOM 2111 N N . LYS A 1 277 ? -1.924 12.811 -31.462 1.00 92.06 277 LYS A N 1
ATOM 2112 C CA . LYS A 1 277 ? -1.116 13.975 -31.870 1.00 92.06 277 LYS A CA 1
ATOM 2113 C C . LYS A 1 277 ? 0.287 13.966 -31.254 1.00 92.06 277 LYS A C 1
ATOM 2115 O O . LYS A 1 277 ? 1.075 14.866 -31.541 1.00 92.06 277 LYS A O 1
ATOM 2120 N N . SER A 1 278 ? 0.586 13.008 -30.379 1.00 93.19 278 SER A N 1
ATOM 2121 C CA . SER A 1 278 ? 1.912 12.859 -29.779 1.00 93.19 278 SER A CA 1
ATOM 2122 C C . SER A 1 278 ? 2.915 12.372 -30.820 1.00 93.19 278 SER A C 1
ATOM 2124 O O . SER A 1 278 ? 2.609 11.536 -31.670 1.00 93.19 278 SER A O 1
ATOM 2126 N N . THR A 1 279 ? 4.142 12.873 -30.742 1.00 94.38 279 THR A N 1
ATOM 2127 C CA . THR A 1 279 ? 5.211 12.468 -31.657 1.00 94.38 279 THR A CA 1
ATOM 2128 C C . THR A 1 279 ? 5.910 11.232 -31.105 1.00 94.38 279 THR A C 1
ATOM 2130 O O . THR A 1 279 ? 6.321 11.226 -29.948 1.00 94.38 279 THR A O 1
ATOM 2133 N N . ARG A 1 280 ? 6.086 10.193 -31.929 1.00 94.38 280 ARG A N 1
ATOM 2134 C CA . ARG A 1 280 ? 6.792 8.954 -31.564 1.00 94.38 280 ARG A CA 1
ATOM 2135 C C . ARG A 1 280 ? 8.058 8.791 -32.397 1.00 94.38 280 ARG A C 1
ATOM 2137 O O . ARG A 1 280 ? 7.980 8.525 -33.592 1.00 94.38 280 ARG A O 1
ATOM 2144 N N . LEU A 1 281 ? 9.215 8.895 -31.750 1.00 96.12 281 LEU A N 1
ATOM 2145 C CA . LEU A 1 281 ? 10.528 8.671 -32.348 1.00 96.12 281 LEU A CA 1
ATOM 2146 C C . LEU A 1 281 ? 11.133 7.399 -31.766 1.00 96.12 281 LEU A C 1
ATOM 2148 O O . LEU A 1 281 ? 11.507 7.361 -30.597 1.00 96.12 281 LEU A O 1
ATOM 2152 N N . VAL A 1 282 ? 11.222 6.353 -32.584 1.00 96.62 282 VAL A N 1
ATOM 2153 C CA . VAL A 1 282 ? 11.833 5.077 -32.195 1.00 96.62 282 VAL A CA 1
ATOM 2154 C C . VAL A 1 282 ? 13.240 5.022 -32.766 1.00 96.62 282 VAL A C 1
ATOM 2156 O O . VAL A 1 282 ? 13.405 5.137 -33.978 1.00 96.62 282 VAL A O 1
ATOM 2159 N N . ALA A 1 283 ? 14.243 4.846 -31.910 1.00 96.75 283 ALA A N 1
ATOM 2160 C CA . ALA A 1 283 ? 15.596 4.498 -32.326 1.00 96.75 283 ALA A CA 1
ATOM 2161 C C . ALA A 1 283 ? 15.819 3.003 -32.085 1.00 96.75 283 ALA A C 1
ATOM 2163 O O . ALA A 1 283 ? 15.344 2.476 -31.084 1.00 96.75 283 ALA A O 1
ATOM 2164 N N . ARG A 1 284 ? 16.521 2.307 -32.980 1.00 95.56 284 ARG A N 1
ATOM 2165 C CA . ARG A 1 284 ? 16.839 0.876 -32.820 1.00 95.56 284 ARG A CA 1
ATOM 2166 C C . ARG A 1 284 ? 18.112 0.491 -33.560 1.00 95.56 284 ARG A C 1
ATOM 2168 O O . ARG A 1 284 ? 18.505 1.191 -34.493 1.00 95.56 284 ARG A O 1
ATOM 2175 N N . GLN A 1 285 ? 18.702 -0.654 -33.226 1.00 94.50 285 GLN A N 1
ATOM 2176 C CA . GLN A 1 285 ? 19.780 -1.223 -34.033 1.00 94.50 285 GLN A CA 1
ATOM 2177 C C . GLN A 1 285 ? 19.232 -1.808 -35.350 1.00 94.50 285 GLN A C 1
ATOM 2179 O O . GLN A 1 285 ? 18.041 -2.141 -35.451 1.00 94.50 285 GLN A O 1
ATOM 2184 N N . PRO A 1 286 ? 20.077 -1.962 -36.388 1.00 92.31 286 PRO A N 1
ATOM 2185 C CA . PRO A 1 286 ? 19.674 -2.586 -37.649 1.00 92.31 286 PRO A CA 1
ATOM 2186 C C . PRO A 1 286 ? 19.104 -3.999 -37.466 1.00 92.31 286 PRO A C 1
ATOM 2188 O O . PRO A 1 286 ? 18.185 -4.381 -38.189 1.00 92.31 286 PRO A O 1
ATOM 2191 N N . THR A 1 287 ? 19.629 -4.740 -36.486 1.00 91.50 287 THR A N 1
ATOM 2192 C CA . THR A 1 287 ? 19.261 -6.123 -36.149 1.00 91.50 287 THR A CA 1
ATOM 2193 C C . THR A 1 287 ? 18.021 -6.238 -35.260 1.00 91.50 287 THR A C 1
ATOM 2195 O O . THR A 1 287 ? 17.444 -7.323 -35.180 1.00 91.50 287 THR A O 1
ATOM 2198 N N . SER A 1 288 ? 17.586 -5.156 -34.607 1.00 90.94 288 SER A N 1
ATOM 2199 C CA . SER A 1 288 ? 16.419 -5.168 -33.719 1.00 90.94 288 SER A CA 1
ATOM 2200 C C . SER A 1 288 ? 15.113 -5.274 -34.506 1.00 90.94 288 SER A C 1
ATOM 2202 O O . SER A 1 288 ? 15.011 -4.882 -35.676 1.00 90.94 288 SER A O 1
ATOM 2204 N N . ARG A 1 289 ? 14.061 -5.748 -33.832 1.00 90.75 289 ARG A N 1
ATOM 2205 C CA . ARG A 1 289 ? 12.717 -5.819 -34.409 1.00 90.75 289 ARG A CA 1
ATOM 2206 C C . ARG A 1 289 ? 12.219 -4.416 -34.769 1.00 90.75 289 ARG A C 1
ATOM 2208 O O . ARG A 1 289 ? 12.257 -3.492 -33.966 1.00 90.75 289 ARG A O 1
ATOM 2215 N N . LYS A 1 290 ? 11.712 -4.273 -35.991 1.00 92.12 290 LYS A N 1
ATOM 2216 C CA . LYS A 1 290 ? 11.123 -3.030 -36.495 1.00 92.12 290 LYS A CA 1
ATOM 2217 C C . LYS A 1 290 ? 9.791 -2.731 -35.794 1.00 92.12 290 LYS A C 1
ATOM 2219 O O . LYS A 1 290 ? 8.935 -3.612 -35.736 1.00 92.12 290 LYS A O 1
ATOM 2224 N N . HIS A 1 291 ? 9.606 -1.499 -35.320 1.00 90.19 291 HIS A N 1
ATOM 2225 C CA . HIS A 1 291 ? 8.322 -0.998 -34.821 1.00 90.19 291 HIS A CA 1
ATOM 2226 C C . HIS A 1 291 ? 7.506 -0.409 -35.973 1.00 90.19 291 HIS A C 1
ATOM 2228 O O . HIS A 1 291 ? 6.349 -0.778 -36.155 1.00 90.19 291 HIS A O 1
ATOM 2234 N N . ASN A 1 292 ? 8.104 0.472 -36.781 1.00 90.06 292 ASN A N 1
ATOM 2235 C CA . ASN A 1 292 ? 7.475 1.037 -37.973 1.00 90.06 292 ASN A CA 1
ATOM 2236 C C . ASN A 1 292 ? 8.501 1.353 -39.085 1.00 90.06 292 ASN A C 1
ATOM 2238 O O . ASN A 1 292 ? 9.705 1.145 -38.949 1.00 90.06 292 ASN A O 1
ATOM 2242 N N . SER A 1 293 ? 8.034 1.796 -40.257 1.00 90.31 293 SER A N 1
ATOM 2243 C CA . SER A 1 293 ? 8.905 2.160 -41.392 1.00 90.31 293 SER A CA 1
ATOM 2244 C C . SER A 1 293 ? 9.722 3.432 -41.201 1.00 90.31 293 SER A C 1
ATOM 2246 O O . SER A 1 293 ? 10.700 3.604 -41.919 1.00 90.31 293 SER A O 1
ATOM 2248 N N . SER A 1 294 ? 9.341 4.281 -40.252 1.00 92.50 294 SER A N 1
ATOM 2249 C CA . SER A 1 294 ? 9.998 5.543 -39.905 1.00 92.50 294 SER A CA 1
ATOM 2250 C C . SER A 1 294 ? 10.964 5.432 -38.717 1.00 92.50 294 SER A C 1
ATOM 2252 O O . SER A 1 294 ? 11.464 6.457 -38.258 1.00 92.50 294 SER A O 1
ATOM 2254 N N . ASP A 1 295 ? 11.225 4.221 -38.208 1.00 94.81 295 ASP A N 1
ATOM 2255 C CA . ASP A 1 295 ? 12.204 4.001 -37.143 1.00 94.81 295 ASP A CA 1
ATOM 2256 C C . ASP A 1 295 ? 13.575 4.552 -37.559 1.00 94.81 295 ASP A C 1
ATOM 2258 O O . ASP A 1 295 ? 14.061 4.302 -38.667 1.00 94.81 295 ASP A O 1
ATOM 2262 N N . ILE A 1 296 ? 14.239 5.244 -36.639 1.00 96.00 296 ILE A N 1
ATOM 2263 C CA . ILE A 1 296 ? 15.612 5.700 -36.810 1.00 96.00 296 ILE A CA 1
ATOM 2264 C C . ILE A 1 296 ? 16.531 4.506 -36.555 1.00 96.00 296 ILE A C 1
ATOM 2266 O O . ILE A 1 296 ? 16.647 4.012 -35.433 1.00 96.00 296 ILE A O 1
ATOM 2270 N N . VAL A 1 297 ? 17.196 4.040 -37.608 1.00 95.69 297 VAL A N 1
ATOM 2271 C CA . VAL A 1 297 ? 18.189 2.971 -37.498 1.00 95.69 297 VAL A CA 1
ATOM 2272 C C . VAL A 1 297 ? 19.511 3.575 -37.032 1.00 95.69 297 VAL A C 1
ATOM 2274 O O . VAL A 1 297 ? 20.089 4.419 -37.717 1.00 95.69 297 VAL A O 1
ATOM 2277 N N . ALA A 1 298 ? 19.970 3.158 -35.856 1.00 94.12 298 ALA A N 1
ATOM 2278 C CA . ALA A 1 298 ? 21.254 3.554 -35.307 1.00 94.12 298 ALA A CA 1
ATOM 2279 C C . ALA A 1 298 ? 22.406 3.014 -36.178 1.00 94.12 298 ALA A C 1
ATOM 2281 O O . ALA A 1 298 ? 22.327 1.880 -36.663 1.00 94.12 298 ALA A O 1
ATOM 2282 N N . PRO A 1 299 ? 23.478 3.798 -36.386 1.00 94.12 299 PRO A N 1
ATOM 2283 C CA . PRO A 1 299 ? 24.738 3.273 -36.903 1.00 94.12 299 PRO A CA 1
ATOM 2284 C C . PRO A 1 299 ? 25.252 2.120 -36.030 1.00 94.12 299 PRO A C 1
ATOM 2286 O O . PRO A 1 299 ? 25.087 2.151 -34.813 1.00 94.12 299 PRO A O 1
ATOM 2289 N N . ALA A 1 300 ? 25.890 1.118 -36.640 1.00 89.06 300 ALA A N 1
ATOM 2290 C CA . ALA A 1 300 ? 26.329 -0.095 -35.939 1.00 89.06 300 ALA A CA 1
ATOM 2291 C C . ALA A 1 300 ? 27.360 0.163 -34.819 1.00 89.06 300 ALA A C 1
ATOM 2293 O O . ALA A 1 300 ? 27.516 -0.655 -33.918 1.00 89.06 300 ALA A O 1
ATOM 2294 N N . ASP A 1 301 ? 28.065 1.291 -34.878 1.00 91.69 301 ASP A N 1
ATOM 2295 C CA . ASP A 1 301 ? 29.056 1.761 -33.909 1.00 91.69 301 ASP A CA 1
ATOM 2296 C C . ASP A 1 301 ? 28.466 2.669 -32.812 1.00 91.69 301 ASP A C 1
ATOM 2298 O O . ASP A 1 301 ? 29.187 3.093 -31.910 1.00 91.69 301 ASP A O 1
ATOM 2302 N N . MET A 1 302 ? 27.161 2.965 -32.856 1.00 92.75 302 MET A N 1
ATOM 2303 C CA . MET A 1 302 ? 26.495 3.874 -31.925 1.00 92.75 302 MET A CA 1
ATOM 2304 C C . MET A 1 302 ? 25.378 3.154 -31.150 1.00 92.75 302 MET A C 1
ATOM 2306 O O . MET A 1 302 ? 24.458 2.608 -31.764 1.00 92.75 302 MET A O 1
ATOM 2310 N N . PRO A 1 303 ? 25.385 3.179 -29.803 1.00 93.12 303 PRO A N 1
ATOM 2311 C CA . PRO A 1 303 ? 24.303 2.588 -29.025 1.00 93.12 303 PRO A CA 1
ATOM 2312 C C . PRO A 1 303 ? 23.001 3.383 -29.197 1.00 93.12 303 PRO A C 1
ATOM 2314 O O . PRO A 1 303 ? 23.013 4.601 -29.400 1.00 93.12 303 PRO A O 1
ATOM 2317 N N . THR A 1 304 ? 21.861 2.703 -29.071 1.00 94.38 304 THR A N 1
ATOM 2318 C CA . THR A 1 304 ? 20.534 3.281 -29.340 1.00 94.38 304 THR A CA 1
ATOM 2319 C C . THR A 1 304 ? 20.240 4.502 -28.466 1.00 94.38 304 THR A C 1
ATOM 2321 O O . THR A 1 304 ? 19.754 5.520 -28.969 1.00 94.38 304 THR A O 1
ATOM 2324 N N . TYR A 1 305 ? 20.633 4.463 -27.188 1.00 94.75 305 TYR A N 1
ATOM 2325 C CA . TYR A 1 305 ? 20.453 5.590 -26.274 1.00 94.75 305 TYR A CA 1
ATOM 2326 C C . TYR A 1 305 ? 21.163 6.871 -26.738 1.00 94.75 305 TYR A C 1
ATOM 2328 O O . TYR A 1 305 ? 20.649 7.962 -26.498 1.00 94.75 305 TYR A O 1
ATOM 2336 N N . ALA A 1 306 ? 22.302 6.772 -27.437 1.00 95.38 306 ALA A N 1
ATOM 2337 C CA . ALA A 1 306 ? 23.041 7.938 -27.927 1.00 95.38 306 ALA A CA 1
ATOM 2338 C C . ALA A 1 306 ? 22.327 8.596 -29.119 1.00 95.38 306 ALA A C 1
ATOM 2340 O O . ALA A 1 306 ? 22.324 9.820 -29.256 1.00 95.38 306 ALA A O 1
ATOM 2341 N N . VAL A 1 307 ? 21.657 7.797 -29.957 1.00 96.06 307 VAL A N 1
ATOM 2342 C CA . VAL A 1 307 ? 20.780 8.308 -31.022 1.00 96.06 307 VAL A CA 1
ATOM 2343 C C . VAL A 1 307 ? 19.566 9.015 -30.421 1.00 96.06 307 VAL A C 1
ATOM 2345 O O . VAL A 1 307 ? 19.214 10.108 -30.869 1.00 96.06 307 VAL A O 1
ATOM 2348 N N . VAL A 1 308 ? 18.958 8.424 -29.385 1.00 96.44 308 VAL A N 1
ATOM 2349 C CA . VAL A 1 308 ? 17.850 9.041 -28.641 1.00 96.44 308 VAL A CA 1
ATOM 2350 C C . VAL A 1 308 ? 18.279 10.370 -28.023 1.00 96.44 308 VAL A C 1
ATOM 2352 O O . VAL A 1 308 ? 17.602 11.377 -28.225 1.00 96.44 308 VAL A O 1
ATOM 2355 N N . GLU A 1 309 ? 19.417 10.403 -27.329 1.00 95.38 309 GLU A N 1
ATOM 2356 C CA . GLU A 1 309 ? 19.968 11.626 -26.739 1.00 95.38 309 GLU A CA 1
ATOM 2357 C C . GLU A 1 309 ? 20.181 12.709 -27.799 1.00 95.38 309 GLU A C 1
ATOM 2359 O O . GLU A 1 309 ? 19.733 13.842 -27.633 1.00 95.38 309 GLU A O 1
ATOM 2364 N N . ARG A 1 310 ? 20.819 12.357 -28.922 1.00 95.12 310 ARG A N 1
ATOM 2365 C CA . ARG A 1 310 ? 21.058 13.289 -30.026 1.00 95.12 310 ARG A CA 1
ATOM 2366 C C . ARG A 1 310 ? 19.752 13.870 -30.566 1.00 95.12 310 ARG A C 1
ATOM 2368 O O . ARG A 1 310 ? 19.705 15.063 -30.850 1.00 95.12 310 ARG A O 1
ATOM 2375 N N . LYS A 1 311 ? 18.703 13.054 -30.707 1.00 95.81 311 LYS A N 1
ATOM 2376 C CA . LYS A 1 311 ? 17.393 13.502 -31.204 1.00 95.81 311 LYS A CA 1
ATOM 2377 C C . LYS A 1 311 ? 16.643 14.372 -30.198 1.00 95.81 311 LYS A C 1
ATOM 2379 O O . LYS A 1 311 ? 16.020 15.348 -30.605 1.00 95.81 311 LYS A O 1
ATOM 2384 N N . ALA A 1 312 ? 16.749 14.077 -28.906 1.00 94.75 312 ALA A N 1
ATOM 2385 C CA . ALA A 1 312 ? 16.225 14.951 -27.861 1.00 94.75 312 ALA A CA 1
ATOM 2386 C C . ALA A 1 312 ? 16.941 16.308 -27.846 1.00 94.75 312 ALA A C 1
ATOM 2388 O O . ALA A 1 312 ? 16.296 17.355 -27.789 1.00 94.75 312 ALA A O 1
ATOM 2389 N N . ARG A 1 313 ? 18.268 16.304 -28.001 1.00 94.12 313 ARG A N 1
ATOM 2390 C CA . ARG A 1 313 ? 19.055 17.533 -28.122 1.00 94.12 313 ARG A CA 1
ATOM 2391 C C . ARG A 1 313 ? 18.669 18.330 -29.367 1.00 94.12 313 ARG A C 1
ATOM 2393 O O . ARG A 1 313 ? 18.470 19.534 -29.278 1.00 94.12 313 ARG A O 1
ATOM 2400 N N . GLU A 1 314 ? 18.509 17.673 -30.512 1.00 94.81 314 GLU A N 1
ATOM 2401 C CA . GLU A 1 314 ? 18.032 18.306 -31.748 1.00 94.81 314 GLU A CA 1
ATOM 2402 C C . GLU A 1 314 ? 16.662 18.972 -31.554 1.00 94.81 314 GLU A C 1
ATOM 2404 O O . GLU A 1 314 ? 16.488 20.116 -31.970 1.00 94.81 314 GLU A O 1
ATOM 2409 N N . LEU A 1 315 ? 15.722 18.323 -30.854 1.00 93.81 315 LEU A N 1
ATOM 2410 C CA . LEU A 1 315 ? 14.435 18.927 -30.496 1.00 93.81 315 LEU A CA 1
ATOM 2411 C C . LEU A 1 315 ? 14.621 20.206 -29.664 1.00 93.81 315 LEU A C 1
ATOM 2413 O O . LEU A 1 315 ? 14.084 21.247 -30.032 1.00 93.81 315 LEU A O 1
ATOM 2417 N N . SER A 1 316 ? 15.430 20.150 -28.599 1.00 90.25 316 SER A N 1
ATOM 2418 C CA . SER A 1 316 ? 15.690 21.311 -27.729 1.00 90.25 316 SER A CA 1
ATOM 2419 C C . SER A 1 316 ? 16.344 22.499 -28.447 1.00 90.25 316 SER A C 1
ATOM 2421 O O . SER A 1 316 ? 16.144 23.642 -28.056 1.00 90.25 316 SER A O 1
ATOM 2423 N N . LEU A 1 317 ? 17.122 22.242 -29.503 1.00 89.75 317 LEU A N 1
ATOM 2424 C CA . LEU A 1 317 ? 17.809 23.283 -30.275 1.00 89.75 317 LEU A CA 1
ATOM 2425 C C . LEU A 1 317 ? 16.948 23.850 -31.408 1.00 89.75 317 LEU A C 1
ATOM 2427 O O . LEU A 1 317 ? 17.147 24.991 -31.818 1.00 89.75 317 LEU A O 1
ATOM 2431 N N . THR A 1 318 ? 16.026 23.051 -31.946 1.00 90.44 318 THR A N 1
ATOM 2432 C CA . THR A 1 318 ? 15.172 23.440 -33.079 1.00 90.44 318 THR A CA 1
ATOM 2433 C C . THR A 1 318 ? 13.874 24.109 -32.641 1.00 90.44 318 THR A C 1
ATOM 2435 O O . THR A 1 318 ? 13.379 24.984 -33.350 1.00 90.44 318 THR A O 1
ATOM 2438 N N . GLN A 1 319 ? 13.324 23.731 -31.485 1.00 86.94 319 GLN A N 1
ATOM 2439 C CA . GLN A 1 319 ? 12.111 24.320 -30.926 1.00 86.94 319 GLN A CA 1
ATOM 2440 C C . GLN A 1 319 ? 12.461 25.154 -29.697 1.00 86.94 319 GLN A C 1
ATOM 2442 O O . GLN A 1 319 ? 12.852 24.615 -28.667 1.00 86.94 319 GLN A O 1
ATOM 2447 N N . SER A 1 320 ? 12.288 26.474 -29.799 1.00 77.69 320 SER A N 1
ATOM 2448 C CA . SER A 1 320 ? 12.570 27.396 -28.693 1.00 77.69 320 SER A CA 1
ATOM 2449 C C . SER A 1 320 ? 11.628 27.227 -27.501 1.00 77.69 320 SER A C 1
ATOM 2451 O O . SER A 1 320 ? 11.995 27.609 -26.397 1.00 77.69 320 SER A O 1
ATOM 2453 N N . VAL A 1 321 ? 10.429 26.678 -27.723 1.00 85.62 321 VAL A N 1
ATOM 2454 C CA . VAL A 1 321 ? 9.420 26.426 -26.690 1.00 85.62 321 VAL A CA 1
ATOM 2455 C C . VAL A 1 321 ? 8.790 25.060 -26.944 1.00 85.62 321 VAL A C 1
ATOM 2457 O O . VAL A 1 321 ? 8.182 24.836 -27.993 1.00 85.62 321 VAL A O 1
ATOM 2460 N N . VAL A 1 322 ? 8.905 24.154 -25.973 1.00 88.25 322 VAL A N 1
ATOM 2461 C CA . VAL A 1 322 ? 8.323 22.804 -26.031 1.00 88.25 322 VAL A CA 1
ATOM 2462 C C . VAL A 1 322 ? 7.241 22.699 -24.962 1.00 88.25 322 VAL A C 1
ATOM 2464 O O . VAL A 1 322 ? 7.533 22.444 -23.805 1.00 88.25 322 VAL A O 1
ATOM 2467 N N . LEU A 1 323 ? 5.977 22.898 -25.351 1.00 86.81 323 LEU A N 1
ATOM 2468 C CA . LEU A 1 323 ? 4.829 22.868 -24.423 1.00 86.81 323 LEU A CA 1
ATOM 2469 C C . LEU A 1 323 ? 4.243 21.465 -24.195 1.00 86.81 323 LEU A C 1
ATOM 2471 O O . LEU A 1 323 ? 3.257 21.306 -23.478 1.00 86.81 323 LEU A O 1
ATOM 2475 N N . GLN A 1 324 ? 4.788 20.458 -24.875 1.00 91.00 324 GLN A N 1
ATOM 2476 C CA . GLN A 1 324 ? 4.359 19.067 -24.768 1.00 91.00 324 GLN A CA 1
ATOM 2477 C C . GLN A 1 324 ? 5.276 18.322 -23.803 1.00 91.00 324 GLN A C 1
ATOM 2479 O O . GLN A 1 324 ? 6.479 18.574 -23.794 1.00 91.00 324 GLN A O 1
ATOM 2484 N N . ASP A 1 325 ? 4.729 17.369 -23.048 1.00 92.50 325 ASP A N 1
ATOM 2485 C CA . ASP A 1 325 ? 5.535 16.529 -22.158 1.00 92.50 325 ASP A CA 1
ATOM 2486 C C . ASP A 1 325 ? 6.616 15.791 -22.964 1.00 92.50 325 ASP A C 1
ATOM 2488 O O . ASP A 1 325 ? 6.376 15.349 -24.090 1.00 92.50 325 ASP A O 1
ATOM 2492 N N . VAL A 1 326 ? 7.802 15.610 -22.390 1.00 95.25 326 VAL A N 1
ATOM 2493 C CA . VAL A 1 326 ? 8.879 14.828 -23.010 1.00 95.25 326 VAL A CA 1
ATOM 2494 C C . VAL A 1 326 ? 8.984 13.491 -22.294 1.00 95.25 326 VAL A C 1
ATOM 2496 O O . VAL A 1 326 ? 9.143 13.442 -21.077 1.00 95.25 326 VAL A O 1
ATOM 2499 N N . ILE A 1 327 ? 8.888 12.388 -23.032 1.00 96.19 327 ILE A N 1
ATOM 2500 C CA . ILE A 1 327 ? 8.842 11.039 -22.463 1.00 96.19 327 ILE A CA 1
ATOM 2501 C C . ILE A 1 327 ? 9.928 10.177 -23.098 1.00 96.19 327 ILE A C 1
ATOM 2503 O O . ILE A 1 327 ? 9.910 9.934 -24.301 1.00 96.19 327 ILE A O 1
ATOM 2507 N N . TYR A 1 328 ? 10.839 9.651 -22.283 1.00 97.56 328 TYR A N 1
ATOM 2508 C CA . TYR A 1 328 ? 11.779 8.613 -22.703 1.00 97.56 328 TYR A CA 1
ATOM 2509 C C . TYR A 1 328 ? 11.239 7.237 -22.312 1.00 97.56 328 TYR A C 1
ATOM 2511 O O . TYR A 1 328 ? 10.953 6.995 -21.140 1.00 97.56 328 TYR A O 1
ATOM 2519 N N . MET A 1 329 ? 11.114 6.328 -23.274 1.00 96.75 329 MET A N 1
ATOM 2520 C CA . MET A 1 329 ? 10.638 4.959 -23.076 1.00 96.75 329 MET A CA 1
ATOM 2521 C C . MET A 1 329 ? 11.790 3.974 -23.265 1.00 96.75 329 MET A C 1
ATOM 2523 O O . MET A 1 329 ? 12.425 3.955 -24.318 1.00 96.75 329 MET A O 1
ATOM 2527 N N . CYS A 1 330 ? 12.052 3.152 -22.252 1.00 95.38 330 CYS A N 1
ATOM 2528 C CA . CYS A 1 330 ? 13.163 2.199 -22.233 1.00 95.38 330 CYS A CA 1
ATOM 2529 C C . CYS A 1 330 ? 12.796 0.924 -21.454 1.00 95.38 330 CYS A C 1
ATOM 2531 O O . CYS A 1 330 ? 11.702 0.814 -20.893 1.00 95.38 330 CYS A O 1
ATOM 2533 N N . SER A 1 331 ? 13.705 -0.053 -21.400 1.00 94.12 331 SER A N 1
ATOM 2534 C CA . SER A 1 331 ? 13.557 -1.207 -20.509 1.00 94.12 331 SER A CA 1
ATOM 2535 C C . SER A 1 331 ? 13.831 -0.834 -19.052 1.00 94.12 331 SER A C 1
ATOM 2537 O O . SER A 1 331 ? 14.455 0.179 -18.732 1.00 94.12 331 SER A O 1
ATOM 2539 N N . LEU A 1 332 ? 13.434 -1.714 -18.131 1.00 92.94 332 LEU A N 1
ATOM 2540 C CA . LEU A 1 332 ? 13.815 -1.579 -16.726 1.00 92.94 332 LEU A CA 1
ATOM 2541 C C . LEU A 1 332 ? 15.344 -1.591 -16.528 1.00 92.94 332 LEU A C 1
ATOM 2543 O O . LEU A 1 332 ? 15.832 -0.940 -15.607 1.00 92.94 332 LEU A O 1
ATOM 2547 N N . ARG A 1 333 ? 16.099 -2.284 -17.396 1.00 93.50 333 ARG A N 1
ATOM 2548 C CA . ARG A 1 333 ? 17.568 -2.376 -17.316 1.00 93.50 333 ARG A CA 1
ATOM 2549 C C . ARG A 1 333 ? 18.236 -1.036 -17.607 1.00 93.50 333 ARG A C 1
ATOM 2551 O O . ARG A 1 333 ? 19.163 -0.658 -16.898 1.00 93.50 333 ARG A O 1
ATOM 2558 N N . GLN A 1 334 ? 17.735 -0.303 -18.601 1.00 93.81 334 GLN A N 1
ATOM 2559 C CA . GLN A 1 334 ? 18.264 1.012 -18.967 1.00 93.81 334 GLN A CA 1
ATOM 2560 C C . GLN A 1 334 ? 17.597 2.179 -18.224 1.00 93.81 334 GLN A C 1
ATOM 2562 O O . GLN A 1 334 ? 18.009 3.327 -18.385 1.00 93.81 334 GLN A O 1
ATOM 2567 N N . PHE A 1 335 ? 16.607 1.913 -17.367 1.00 95.06 335 PHE A N 1
ATOM 2568 C CA . PHE A 1 335 ? 15.835 2.956 -16.691 1.00 95.06 335 PHE A CA 1
ATOM 2569 C C . PHE A 1 335 ? 16.712 3.977 -15.958 1.00 95.06 335 PHE A C 1
ATOM 2571 O O . PHE A 1 335 ? 16.487 5.179 -16.080 1.00 95.06 335 PHE A O 1
ATOM 2578 N N . SER A 1 336 ? 17.723 3.518 -15.213 1.00 95.88 336 SER A N 1
ATOM 2579 C CA . SER A 1 336 ? 18.640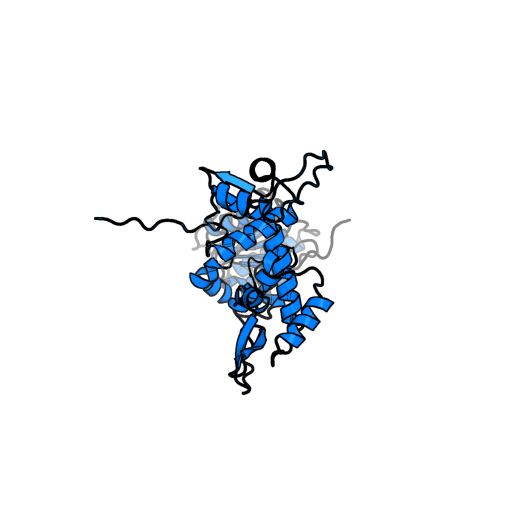 4.411 -14.493 1.00 95.88 336 SER A CA 1
ATOM 2580 C C . SER A 1 336 ? 19.518 5.226 -15.446 1.00 95.88 336 SER A C 1
ATOM 2582 O O . SER A 1 336 ? 19.715 6.413 -15.210 1.00 95.88 336 SER A O 1
ATOM 2584 N N . LEU A 1 337 ? 19.982 4.638 -16.557 1.00 95.75 337 LEU A N 1
ATOM 2585 C CA . LEU A 1 337 ? 20.748 5.359 -17.580 1.00 95.75 337 LEU A CA 1
ATOM 2586 C C . LEU A 1 337 ? 19.927 6.523 -18.149 1.00 95.75 337 LEU A C 1
ATOM 2588 O O . LEU A 1 337 ? 20.380 7.668 -18.164 1.00 95.75 337 LEU A O 1
ATOM 2592 N N . TYR A 1 338 ? 18.686 6.248 -18.548 1.00 96.94 338 TYR A N 1
ATOM 2593 C CA . TYR A 1 338 ? 17.790 7.275 -19.065 1.00 96.94 338 TYR A CA 1
ATOM 2594 C C . TYR A 1 338 ? 17.431 8.322 -18.011 1.00 96.94 338 TYR A C 1
ATOM 2596 O O . TYR A 1 338 ? 17.532 9.518 -18.275 1.00 96.94 338 TYR A O 1
ATOM 2604 N N . ALA A 1 339 ? 17.031 7.890 -16.815 1.00 95.88 339 ALA A N 1
ATOM 2605 C CA . ALA A 1 339 ? 16.537 8.783 -15.774 1.00 95.88 339 ALA A CA 1
ATOM 2606 C C . ALA A 1 339 ? 17.619 9.652 -15.139 1.00 95.88 339 ALA A C 1
ATOM 2608 O O . ALA A 1 339 ? 17.338 10.786 -14.750 1.00 95.88 339 ALA A O 1
ATOM 2609 N N . ASP A 1 340 ? 18.829 9.121 -14.983 1.00 94.31 340 ASP A N 1
ATOM 2610 C CA . ASP A 1 340 ? 19.890 9.807 -14.259 1.00 94.31 340 ASP A CA 1
ATOM 2611 C C . ASP A 1 340 ? 20.929 10.462 -15.164 1.00 94.31 340 ASP A C 1
ATOM 2613 O O . ASP A 1 340 ? 21.605 11.375 -14.689 1.00 94.31 340 ASP A O 1
ATOM 2617 N N . HIS A 1 341 ? 20.985 10.095 -16.450 1.00 93.88 341 HIS A N 1
ATOM 2618 C CA . HIS A 1 341 ? 21.884 10.708 -17.428 1.00 93.88 341 HIS A CA 1
ATOM 2619 C C . HIS A 1 341 ? 21.124 11.365 -18.586 1.00 93.88 341 HIS A C 1
ATOM 2621 O O . HIS A 1 341 ? 21.071 12.591 -18.649 1.00 93.88 341 HIS A O 1
ATOM 2627 N N . ILE A 1 342 ? 20.496 10.589 -19.475 1.00 94.00 342 ILE A N 1
ATOM 2628 C CA . ILE A 1 342 ? 19.974 11.106 -20.758 1.00 94.00 342 ILE A CA 1
ATOM 2629 C C . ILE A 1 342 ? 18.924 12.207 -20.564 1.00 94.00 342 ILE A C 1
ATOM 2631 O O . ILE A 1 342 ? 19.029 13.282 -21.157 1.00 94.00 342 ILE A O 1
ATOM 2635 N N . ALA A 1 343 ? 17.937 11.971 -19.699 1.00 93.50 343 ALA A N 1
ATOM 2636 C CA . ALA A 1 343 ? 16.865 12.926 -19.438 1.00 93.50 343 ALA A CA 1
ATOM 2637 C C . ALA A 1 343 ? 17.351 14.180 -18.695 1.00 93.50 343 ALA A C 1
ATOM 2639 O O . ALA A 1 343 ? 16.759 15.240 -18.859 1.00 93.50 343 ALA A O 1
ATOM 2640 N N . LYS A 1 344 ? 18.429 14.087 -17.902 1.00 90.50 344 LYS A N 1
ATOM 2641 C CA . LYS A 1 344 ? 19.011 15.246 -17.201 1.00 90.50 344 LYS A CA 1
ATOM 2642 C C . LYS A 1 344 ? 19.918 16.086 -18.099 1.00 90.50 344 LYS A C 1
ATOM 2644 O O . LYS A 1 344 ? 20.008 17.291 -17.897 1.00 90.50 344 LYS A O 1
ATOM 2649 N N . LEU A 1 345 ? 20.590 15.464 -19.072 1.00 89.75 345 LEU A N 1
ATOM 2650 C CA . LEU A 1 345 ? 21.465 16.155 -20.027 1.00 89.75 345 LEU A CA 1
ATOM 2651 C C . LEU A 1 345 ? 20.690 17.023 -21.029 1.00 89.75 345 LEU A C 1
ATOM 2653 O O . LEU A 1 345 ? 21.250 17.976 -21.564 1.00 89.75 345 LEU A O 1
ATOM 2657 N N . ASN A 1 346 ? 19.417 16.707 -21.280 1.00 87.69 346 ASN A N 1
ATOM 2658 C CA . ASN A 1 346 ? 18.556 17.448 -22.198 1.00 87.69 346 ASN A CA 1
ATOM 2659 C C . ASN A 1 346 ? 17.502 18.226 -21.400 1.00 87.69 346 ASN A C 1
ATOM 2661 O O . ASN A 1 346 ? 16.514 17.653 -20.944 1.00 87.69 346 ASN A O 1
ATOM 2665 N N . ALA A 1 347 ? 17.724 19.527 -21.214 1.00 87.06 347 ALA A N 1
ATOM 2666 C CA . ALA A 1 347 ? 16.817 20.384 -20.460 1.00 87.06 347 ALA A CA 1
ATOM 2667 C C . ALA A 1 347 ? 15.645 20.866 -21.329 1.00 87.06 347 ALA A C 1
ATOM 2669 O O . ALA A 1 347 ? 15.854 21.440 -22.396 1.00 87.06 347 ALA A O 1
ATOM 2670 N N . PHE A 1 348 ? 14.422 20.685 -20.828 1.00 91.56 348 PHE A N 1
ATOM 2671 C CA . PHE A 1 348 ? 13.194 21.221 -21.417 1.00 91.56 348 PHE A CA 1
ATOM 2672 C C . PHE A 1 348 ? 12.478 22.070 -20.362 1.00 91.56 348 PHE A C 1
ATOM 2674 O O . PHE A 1 348 ? 11.717 21.531 -19.562 1.00 91.56 348 PHE A O 1
ATOM 2681 N N . PRO A 1 349 ? 12.757 23.380 -20.285 1.00 88.00 349 PRO A N 1
ATOM 2682 C CA . PRO A 1 349 ? 12.259 24.211 -19.191 1.00 88.00 349 PRO A CA 1
ATOM 2683 C C . PRO A 1 349 ? 10.734 24.428 -19.235 1.00 88.00 349 PRO A C 1
ATOM 2685 O O . PRO A 1 349 ? 10.138 24.717 -18.199 1.00 88.00 349 PRO A O 1
ATOM 2688 N N . ASP A 1 350 ? 10.096 24.232 -20.391 1.00 89.31 350 ASP A N 1
ATOM 2689 C CA . ASP A 1 350 ? 8.653 24.436 -20.597 1.00 89.31 350 ASP A CA 1
ATOM 2690 C C . ASP A 1 350 ? 7.826 23.132 -20.566 1.00 89.31 350 ASP A C 1
ATOM 2692 O O . ASP A 1 350 ? 6.606 23.166 -20.738 1.00 89.31 350 ASP A O 1
ATOM 2696 N N . ALA A 1 351 ? 8.469 21.982 -20.326 1.00 90.69 351 ALA A N 1
ATOM 2697 C CA . ALA A 1 351 ? 7.839 20.662 -20.352 1.00 90.69 351 ALA A CA 1
ATOM 2698 C C . ALA A 1 351 ? 8.156 19.839 -19.102 1.00 90.69 351 ALA A C 1
ATOM 2700 O O . ALA A 1 351 ? 9.247 19.917 -18.537 1.00 90.69 351 ALA A O 1
ATOM 2701 N N . ASP A 1 352 ? 7.223 18.971 -18.711 1.00 92.00 352 ASP A N 1
ATOM 2702 C CA . ASP A 1 352 ? 7.550 17.894 -17.785 1.00 92.00 352 ASP A CA 1
ATOM 2703 C C . ASP A 1 352 ? 8.310 16.789 -18.532 1.00 92.00 352 ASP A C 1
ATOM 2705 O O . ASP A 1 352 ? 7.898 16.338 -19.605 1.00 92.00 352 ASP A O 1
ATOM 2709 N N . VAL A 1 353 ? 9.404 16.314 -17.939 1.00 94.62 353 VAL A N 1
ATOM 2710 C CA . VAL A 1 353 ? 10.264 15.275 -18.510 1.00 94.62 353 VAL A CA 1
ATOM 2711 C C . VAL A 1 353 ? 10.114 13.982 -17.719 1.00 94.62 353 VAL A C 1
ATOM 2713 O O . VAL A 1 353 ? 10.514 13.896 -16.554 1.00 94.62 353 VAL A O 1
ATOM 2716 N N . TYR A 1 354 ? 9.582 12.948 -18.362 1.00 95.44 354 TYR A N 1
ATOM 2717 C CA . TYR A 1 354 ? 9.369 11.626 -17.785 1.00 95.44 354 TYR A CA 1
ATOM 2718 C C . TYR A 1 354 ? 10.321 10.590 -18.382 1.00 95.44 354 TYR A C 1
ATOM 2720 O O . TYR A 1 354 ? 10.659 10.621 -19.564 1.00 95.44 354 TYR A O 1
ATOM 2728 N N . VAL A 1 355 ? 10.688 9.607 -17.565 1.00 96.25 355 VAL A N 1
ATOM 2729 C CA . VAL A 1 355 ? 11.274 8.343 -18.017 1.00 96.25 355 VAL A CA 1
ATOM 2730 C C . VAL A 1 355 ? 10.342 7.211 -17.618 1.00 96.25 355 VAL A C 1
ATOM 2732 O O . VAL A 1 355 ? 9.912 7.122 -16.464 1.00 96.25 355 VAL A O 1
ATOM 2735 N N . CYS A 1 356 ? 10.012 6.360 -18.582 1.00 94.38 356 CYS A N 1
ATOM 2736 C CA . CYS A 1 356 ? 9.039 5.289 -18.452 1.00 94.38 356 CYS A CA 1
ATOM 2737 C C . CYS A 1 356 ? 9.630 3.955 -18.921 1.00 94.38 356 CYS A C 1
ATOM 2739 O O . CYS A 1 356 ? 10.338 3.874 -19.922 1.00 94.38 356 CYS A O 1
ATOM 2741 N N . CYS A 1 357 ? 9.282 2.895 -18.207 1.00 93.00 357 CYS A N 1
ATOM 2742 C CA . CYS A 1 357 ? 9.363 1.512 -18.650 1.00 93.00 357 CYS A CA 1
ATOM 2743 C C . CYS A 1 357 ? 8.063 0.797 -18.232 1.00 93.00 357 CYS A C 1
ATOM 2745 O O . CYS A 1 357 ? 7.287 1.371 -17.462 1.00 93.00 357 CYS A O 1
ATOM 2747 N N . PRO A 1 358 ? 7.806 -0.447 -18.675 1.00 87.56 358 PRO A N 1
ATOM 2748 C CA . PRO A 1 358 ? 6.524 -1.120 -18.430 1.00 87.56 358 PRO A CA 1
ATOM 2749 C C . PRO A 1 358 ? 6.121 -1.245 -16.956 1.00 87.56 358 PRO A C 1
ATOM 2751 O O . PRO A 1 358 ? 4.949 -1.399 -16.647 1.00 87.56 358 PRO A O 1
ATOM 2754 N N . SER A 1 359 ? 7.086 -1.195 -16.036 1.00 86.94 359 SER A N 1
ATOM 2755 C CA . SER A 1 359 ? 6.851 -1.354 -14.600 1.00 86.94 359 SER A CA 1
ATOM 2756 C C . SER A 1 359 ? 7.135 -0.094 -13.780 1.00 86.94 359 SER A C 1
ATOM 2758 O O . SER A 1 359 ? 7.011 -0.130 -12.556 1.00 86.94 359 SER A O 1
ATOM 2760 N N . LYS A 1 360 ? 7.611 0.997 -14.395 1.00 89.38 360 LYS A N 1
ATOM 2761 C CA . LYS A 1 360 ? 8.102 2.163 -13.650 1.00 89.38 360 LYS A CA 1
ATOM 2762 C C . LYS A 1 360 ? 7.983 3.447 -14.456 1.00 89.38 360 LYS A C 1
ATOM 2764 O O . LYS A 1 360 ? 8.372 3.509 -15.615 1.00 89.38 360 LYS A O 1
ATOM 2769 N N . VAL A 1 361 ? 7.546 4.509 -13.789 1.00 91.25 361 VAL A N 1
ATOM 2770 C CA . VAL A 1 361 ? 7.538 5.876 -14.319 1.00 91.25 361 VAL A CA 1
ATOM 2771 C C . VAL A 1 361 ? 8.233 6.790 -13.313 1.00 91.25 361 VAL A C 1
ATOM 2773 O O . VAL A 1 361 ? 7.994 6.686 -12.110 1.00 91.25 361 VAL A O 1
ATOM 2776 N N . LYS A 1 362 ? 9.109 7.679 -13.786 1.00 93.38 362 LYS A N 1
ATOM 2777 C CA . LYS A 1 362 ? 9.785 8.701 -12.975 1.00 93.38 362 LYS A CA 1
ATOM 2778 C C . LYS A 1 362 ? 9.691 10.046 -13.681 1.00 93.38 362 LYS A C 1
ATOM 2780 O O . LYS A 1 362 ? 10.077 10.161 -14.838 1.00 93.38 362 LYS A O 1
ATOM 2785 N N . LEU A 1 363 ? 9.210 11.054 -12.963 1.00 93.69 363 LEU A N 1
ATOM 2786 C CA . LEU A 1 363 ? 9.326 12.456 -13.354 1.00 93.69 363 LEU A CA 1
ATOM 2787 C C . LEU A 1 363 ? 10.748 12.918 -13.014 1.00 93.69 363 LEU A C 1
ATOM 2789 O O . LEU A 1 363 ? 11.140 12.883 -11.849 1.00 93.69 363 LEU A O 1
ATOM 2793 N N . VAL A 1 364 ? 11.538 13.251 -14.032 1.00 93.56 364 VAL A N 1
ATOM 2794 C CA . VAL A 1 364 ? 12.959 13.612 -13.897 1.00 93.56 364 VAL A CA 1
ATOM 2795 C C . VAL A 1 364 ? 13.140 15.121 -13.785 1.00 93.56 364 VAL A C 1
ATOM 2797 O O . VAL A 1 364 ? 13.941 15.568 -12.968 1.00 93.56 364 VAL A O 1
ATOM 2800 N N . ALA A 1 365 ? 12.381 15.892 -14.560 1.00 91.94 365 ALA A N 1
ATOM 2801 C CA . ALA A 1 365 ? 12.351 17.346 -14.483 1.00 91.94 365 ALA A CA 1
ATOM 2802 C C . ALA A 1 365 ? 10.907 17.837 -14.606 1.00 91.94 365 ALA A C 1
ATOM 2804 O O . ALA A 1 365 ? 10.135 17.292 -15.391 1.00 91.94 365 ALA A O 1
ATOM 2805 N N . GLN A 1 366 ? 10.547 18.835 -13.805 1.00 90.06 366 GLN A N 1
ATOM 2806 C CA . GLN A 1 366 ? 9.251 19.505 -13.887 1.00 90.06 366 GLN A CA 1
ATOM 2807 C C . GLN A 1 366 ? 9.379 20.743 -14.763 1.00 90.06 366 GLN A C 1
ATOM 2809 O O . GLN A 1 366 ? 10.422 21.404 -14.724 1.00 90.06 366 GLN A O 1
ATOM 2814 N N . LYS A 1 367 ? 8.309 21.081 -15.485 1.00 87.50 367 LYS A N 1
ATOM 2815 C CA . LYS A 1 367 ? 8.214 22.365 -16.180 1.00 87.50 367 LYS A CA 1
ATOM 2816 C C . LYS A 1 367 ? 8.465 23.508 -15.192 1.00 87.50 367 LYS A C 1
ATOM 2818 O O . LYS A 1 367 ? 7.879 23.558 -14.110 1.00 87.50 367 LYS A O 1
ATOM 2823 N N . GLN A 1 368 ? 9.361 24.410 -15.559 1.00 83.25 368 GLN A N 1
ATOM 2824 C CA . GLN A 1 368 ? 9.743 25.569 -14.755 1.00 83.25 368 GLN A CA 1
ATOM 2825 C C . GLN A 1 368 ? 8.932 26.801 -15.147 1.00 83.25 368 GLN A C 1
ATOM 2827 O O . GLN A 1 368 ? 8.599 27.615 -14.287 1.00 83.25 368 GLN A O 1
ATOM 2832 N N . PHE A 1 369 ? 8.570 26.911 -16.426 1.00 69.19 369 PHE A N 1
ATOM 2833 C CA . PHE A 1 369 ? 7.762 28.006 -16.938 1.00 69.19 369 PHE A CA 1
ATOM 2834 C C . PHE A 1 369 ? 6.381 27.502 -17.348 1.00 69.19 369 PHE A C 1
ATOM 2836 O O . PHE A 1 369 ? 6.225 26.483 -18.019 1.00 69.19 369 PHE A O 1
ATOM 2843 N N . VAL A 1 370 ? 5.356 28.229 -16.913 1.00 56.53 370 VAL A N 1
ATOM 2844 C CA . VAL A 1 370 ? 4.008 28.122 -17.466 1.00 56.53 370 VAL A CA 1
ATOM 2845 C C . VAL A 1 370 ? 3.857 29.340 -18.372 1.00 56.53 370 VAL A C 1
ATOM 2847 O O . VAL A 1 370 ? 3.987 30.453 -17.857 1.00 56.53 370 VAL A O 1
ATOM 2850 N N . PRO A 1 371 ? 3.655 29.181 -19.691 1.00 54.66 371 PRO A N 1
ATOM 2851 C CA . PRO A 1 371 ? 3.401 30.332 -20.548 1.00 54.66 371 PRO A CA 1
ATOM 2852 C C . PRO A 1 371 ? 2.159 31.077 -20.039 1.00 54.66 371 PRO A C 1
ATOM 2854 O O . PRO A 1 371 ? 1.160 30.438 -19.696 1.00 54.66 371 PRO A O 1
ATOM 2857 N N . LEU A 1 372 ? 2.286 32.405 -19.929 1.00 43.16 372 LEU A N 1
ATOM 2858 C CA . LEU A 1 372 ? 1.228 33.332 -19.507 1.00 43.16 372 LEU A CA 1
ATOM 2859 C C . LEU A 1 372 ? 0.007 33.285 -20.428 1.00 43.16 372 LEU A C 1
ATOM 2861 O O . LEU A 1 372 ? 0.204 33.135 -21.658 1.00 43.16 372 LEU A O 1
#

Secondary structure (DSSP, 8-state):
------------------------PPPHHHHHHHHHHHHHHHT--TTT-EEHHHHHHHHHTTSSS-HHHHHHHHHH-TTEEEETTEEEE-TTHHHHHHHHHHHHHHHHHHS-TT-EEHHHHHHHHHHH-TT--GGGGT-SSHHHHHHT-TTTEEEEE-TTS-EEEEETT--S----------SHHHHHHHHHHHHHTT-TTSPPPHHHHHHHTT---TTHHHHHHH-HHHHTTS--------------B-EEEEEETTTS-HHHHHHHHHHTTB-TTSEEEEEE-TTSPPS-TT-EEPPTTS-HHHHHHHHHHHHHHH-S---SEEEEE--TTTHHHIIIIIHHHS--TTS-EEEEETTEEEEEE-------